Protein AF-A0A7L4PLJ8-F1 (afdb_monomer_lite)

Foldseek 3Di:
DPPPPVVVVVVVVVVPPDDDDDPDDDPPQQADFDKDKDKDWDWDAAWDWDWDWDDHSFKIKTKIKIAGTTKTKIKIKIKGWHDRLPDWDWAQDPVPGIDIDGAFTWMKIKMKMWIWDAHDKDWAQPDDDPSNVPTDIDRAAIKIKIWIAGRVQRKIKIKIKGRFRTKTKIKIWIWTWHPADQVGWTKTKIKMWIWMFTAFIKMKIWIFGAPPPDDPPPDDPPDRVVHTPDIDIDMDGHTDTDTDMDMDMDIHDHRHHPDPQDPVPPDAPVPRPPVSCPPVVCSCVRNVVVVVVCCVVVVDPDDSPADPDNDPVPVDDD

Structure (mmCIF, N/CA/C/O backbone):
data_AF-A0A7L4PLJ8-F1
#
_entry.id   AF-A0A7L4PLJ8-F1
#
loop_
_atom_site.group_PDB
_atom_site.id
_atom_site.type_symbol
_atom_site.label_atom_id
_atom_site.label_alt_id
_atom_site.label_comp_id
_atom_site.label_asym_id
_atom_site.label_entity_id
_atom_site.label_seq_id
_atom_site.pdbx_PDB_ins_code
_atom_site.Cartn_x
_atom_site.Cartn_y
_atom_site.Cartn_z
_atom_site.occupancy
_atom_site.B_iso_or_equiv
_atom_site.auth_seq_id
_atom_site.auth_comp_id
_atom_site.auth_asym_id
_atom_site.auth_atom_id
_atom_site.pdbx_PDB_model_num
ATOM 1 N N . MET A 1 1 ? -38.031 -6.889 12.384 1.00 38.97 1 MET A N 1
ATOM 2 C CA . MET A 1 1 ? -37.772 -5.861 11.346 1.00 38.97 1 MET A CA 1
ATOM 3 C C . MET A 1 1 ? -36.279 -5.475 11.319 1.00 38.97 1 MET A C 1
ATOM 5 O O . MET A 1 1 ? -35.927 -4.310 11.350 1.00 38.97 1 MET A O 1
ATOM 9 N N . GLN A 1 2 ? -35.367 -6.456 11.264 1.00 39.53 2 GLN A N 1
ATOM 10 C CA . GLN A 1 2 ? -33.916 -6.257 11.482 1.00 39.53 2 GLN A CA 1
ATOM 11 C C . GLN A 1 2 ? -33.092 -6.013 10.200 1.00 39.53 2 GLN A C 1
ATOM 13 O O . GLN A 1 2 ? -31.870 -6.008 10.248 1.00 39.53 2 GLN A O 1
ATOM 18 N N . ARG A 1 3 ? -33.729 -5.831 9.035 1.00 37.56 3 ARG A N 1
ATOM 19 C CA . ARG A 1 3 ? -33.029 -5.804 7.733 1.00 37.56 3 ARG A CA 1
ATOM 20 C C . ARG A 1 3 ? -32.880 -4.419 7.091 1.00 37.56 3 ARG A C 1
ATOM 22 O O . ARG A 1 3 ? -32.304 -4.332 6.016 1.00 37.56 3 ARG A O 1
ATOM 29 N N . MET A 1 4 ? -33.362 -3.346 7.724 1.00 39.44 4 MET A N 1
ATOM 30 C CA . MET A 1 4 ? -33.328 -2.000 7.123 1.00 39.44 4 MET A CA 1
ATOM 31 C C . MET A 1 4 ? -32.152 -1.115 7.568 1.00 39.44 4 MET A C 1
ATOM 33 O O . MET A 1 4 ? -31.842 -0.156 6.870 1.00 39.44 4 MET A O 1
ATOM 37 N N . GLY A 1 5 ? -31.454 -1.443 8.663 1.00 36.47 5 GLY A N 1
ATOM 38 C CA . GLY A 1 5 ? -30.322 -0.637 9.154 1.00 36.47 5 GLY A CA 1
ATOM 39 C C . GLY A 1 5 ? -29.066 -0.720 8.277 1.00 36.47 5 GLY A C 1
ATOM 40 O O . GLY A 1 5 ? -28.409 0.288 8.041 1.00 36.47 5 GLY A O 1
ATOM 41 N N . ALA A 1 6 ? -28.775 -1.896 7.710 1.00 44.62 6 ALA A N 1
ATOM 42 C CA . ALA A 1 6 ? -27.601 -2.093 6.852 1.00 44.62 6 ALA A CA 1
ATOM 43 C C . ALA A 1 6 ? -27.694 -1.330 5.514 1.00 44.62 6 ALA A C 1
ATOM 45 O O . ALA A 1 6 ? -26.683 -0.885 4.980 1.00 44.62 6 ALA A O 1
ATOM 46 N N . ALA A 1 7 ? -28.909 -1.141 4.985 1.00 44.16 7 ALA A N 1
ATOM 47 C CA . ALA A 1 7 ? -29.123 -0.451 3.713 1.00 44.16 7 ALA A CA 1
ATOM 48 C C . ALA A 1 7 ? -28.894 1.067 3.811 1.00 44.16 7 ALA A C 1
ATOM 50 O O . ALA A 1 7 ? -28.472 1.685 2.838 1.00 44.16 7 ALA A O 1
ATOM 51 N N . PHE A 1 8 ? -29.140 1.668 4.980 1.00 44.66 8 PHE A N 1
ATOM 52 C CA . PHE A 1 8 ? -28.982 3.112 5.173 1.00 44.66 8 PHE A CA 1
ATOM 53 C C . PHE A 1 8 ? -27.508 3.517 5.350 1.00 44.66 8 PHE A C 1
ATOM 55 O O . PHE A 1 8 ? -27.087 4.543 4.826 1.00 44.66 8 PHE A O 1
ATOM 62 N N . LEU A 1 9 ? -26.701 2.663 5.993 1.00 48.03 9 LEU A N 1
ATOM 63 C CA . LEU A 1 9 ? -25.244 2.830 6.103 1.00 48.03 9 LEU A CA 1
ATOM 64 C C . LEU A 1 9 ? -24.542 2.764 4.737 1.00 48.03 9 LEU A C 1
ATOM 66 O O . LEU A 1 9 ? -23.700 3.607 4.443 1.00 48.03 9 LEU A O 1
ATOM 70 N N . LEU A 1 10 ? -24.950 1.838 3.862 1.00 47.09 10 LEU A N 1
ATOM 71 C CA . LEU A 1 10 ? -24.473 1.786 2.471 1.00 47.09 10 LEU A CA 1
ATOM 72 C C . LEU A 1 10 ? -24.834 3.052 1.672 1.00 47.09 10 LEU A C 1
ATOM 74 O O . LEU A 1 10 ? -24.062 3.483 0.820 1.00 47.09 10 LEU A O 1
ATOM 78 N N . LEU A 1 11 ? -25.986 3.664 1.958 1.00 41.72 11 LEU A N 1
ATOM 79 C CA . LEU A 1 11 ? -26.469 4.866 1.271 1.00 41.72 11 LEU A CA 1
ATOM 80 C C . LEU A 1 11 ? -25.713 6.138 1.680 1.00 41.72 11 LEU A C 1
ATOM 82 O O . LEU A 1 11 ? -25.435 6.970 0.822 1.00 41.72 11 LEU A O 1
ATOM 86 N N . VAL A 1 12 ? -25.338 6.280 2.956 1.00 50.31 12 VAL A N 1
ATOM 87 C CA . VAL A 1 12 ? -24.529 7.423 3.425 1.00 50.31 12 VAL A CA 1
ATOM 88 C C . VAL A 1 12 ? -23.070 7.295 2.965 1.00 50.31 12 VAL A C 1
ATOM 90 O O . VAL A 1 12 ? -22.475 8.291 2.564 1.00 50.31 12 VAL A O 1
ATOM 93 N N . LEU A 1 13 ? -22.528 6.072 2.910 1.00 47.44 13 LEU A N 1
ATOM 94 C CA . LEU A 1 13 ? -21.193 5.797 2.361 1.00 47.44 13 LEU A CA 1
ATOM 95 C C . LEU A 1 13 ? -21.095 6.088 0.852 1.00 47.44 13 LEU A C 1
ATOM 97 O O . LEU A 1 13 ? -20.075 6.588 0.388 1.00 47.44 13 LEU A O 1
ATOM 101 N N . ALA A 1 14 ? -22.161 5.831 0.087 1.00 44.22 14 ALA A N 1
ATOM 102 C CA . ALA A 1 14 ? -22.209 6.141 -1.344 1.00 44.22 14 ALA A CA 1
ATOM 103 C C . ALA A 1 14 ? -22.425 7.640 -1.646 1.00 44.22 14 ALA A C 1
ATOM 105 O O . ALA A 1 14 ? -22.061 8.102 -2.725 1.00 44.22 14 ALA A O 1
ATOM 106 N N . ALA A 1 15 ? -23.004 8.408 -0.715 1.00 42.25 15 ALA A N 1
ATOM 107 C CA . ALA A 1 15 ? -23.356 9.816 -0.928 1.00 42.25 15 ALA A CA 1
ATOM 108 C C . ALA A 1 15 ? -22.192 10.809 -0.720 1.00 42.25 15 ALA A C 1
ATOM 110 O O . ALA A 1 15 ? -22.304 11.958 -1.141 1.00 42.25 15 ALA A O 1
ATOM 111 N N . GLY A 1 16 ? -21.085 10.391 -0.092 1.00 39.91 16 GLY A N 1
ATOM 112 C CA . GLY A 1 16 ? -19.903 11.239 0.137 1.00 39.91 16 GLY A CA 1
ATOM 113 C C . GLY A 1 16 ? -18.954 11.357 -1.062 1.00 39.91 16 GLY A C 1
ATOM 114 O O . GLY A 1 16 ? -18.105 12.247 -1.092 1.00 39.91 16 GLY A O 1
ATOM 115 N N . ILE A 1 17 ? -19.101 10.496 -2.073 1.00 44.44 17 ILE A N 1
ATOM 116 C CA . ILE A 1 17 ? -18.319 10.569 -3.311 1.00 44.44 17 ILE A CA 1
ATOM 117 C C . ILE A 1 17 ? -19.055 11.521 -4.258 1.00 44.44 17 ILE A C 1
ATOM 119 O O . ILE A 1 17 ? -19.830 11.107 -5.120 1.00 44.44 17 ILE A O 1
ATOM 123 N N . CYS A 1 18 ? -18.866 12.824 -4.057 1.00 36.94 18 CYS A N 1
ATOM 124 C CA . CYS A 1 18 ? -19.372 13.841 -4.973 1.00 36.94 18 CYS A CA 1
ATOM 125 C C . CYS A 1 18 ? -18.793 13.578 -6.372 1.00 36.94 18 CYS A C 1
ATOM 127 O O . CYS A 1 18 ? -17.582 13.642 -6.568 1.00 36.94 18 CYS A O 1
ATOM 129 N N . LEU A 1 19 ? -19.671 13.247 -7.321 1.00 40.16 19 LEU A N 1
ATOM 130 C CA . LEU A 1 19 ? -19.354 12.901 -8.707 1.00 40.16 19 LEU A CA 1
ATOM 131 C C . LEU A 1 19 ? -18.406 13.935 -9.340 1.00 40.16 19 LEU A C 1
ATOM 133 O O . LEU A 1 19 ? -18.819 15.044 -9.686 1.00 40.16 19 LEU A O 1
ATOM 137 N N . ALA A 1 20 ? -17.139 13.558 -9.522 1.00 36.62 20 ALA A N 1
ATOM 138 C CA . ALA A 1 20 ? -16.255 14.229 -10.464 1.00 36.62 20 ALA A CA 1
ATOM 139 C C . ALA A 1 20 ? -16.773 13.949 -11.890 1.00 36.62 20 ALA A C 1
ATOM 141 O O . ALA A 1 20 ? -17.221 12.839 -12.169 1.00 36.62 20 ALA A O 1
ATOM 142 N N . GLY A 1 21 ? -16.799 14.985 -12.740 1.00 35.78 21 GLY A N 1
ATOM 143 C CA . GLY A 1 21 ? -17.528 15.031 -14.018 1.00 35.78 21 GLY A CA 1
ATOM 144 C C . GLY A 1 21 ? -17.100 14.018 -15.090 1.00 35.78 21 GLY A C 1
ATOM 145 O O . GLY A 1 21 ? -16.310 13.122 -14.839 1.00 35.78 21 GLY A O 1
ATOM 146 N N . THR A 1 22 ? -17.635 14.188 -16.307 1.00 36.62 22 THR A N 1
ATOM 147 C CA . THR A 1 22 ? -17.616 13.260 -17.464 1.00 36.62 22 THR A CA 1
ATOM 148 C C . THR A 1 22 ? -16.237 12.960 -18.076 1.00 36.62 22 THR A C 1
ATOM 150 O O . THR A 1 22 ? -16.035 13.126 -19.279 1.00 36.62 22 THR A O 1
ATOM 153 N N . TRP A 1 23 ? -15.289 12.526 -17.253 1.00 34.62 23 TRP A N 1
ATOM 154 C CA . TRP A 1 23 ? -14.060 11.820 -17.601 1.00 34.62 23 TRP A CA 1
ATOM 155 C C . TRP A 1 23 ? -14.017 10.605 -16.667 1.00 34.62 23 TRP A C 1
ATOM 157 O O . TRP A 1 23 ? -13.342 10.589 -15.640 1.00 34.62 23 TRP A O 1
ATOM 167 N N . ASP A 1 24 ? -14.897 9.658 -17.002 1.00 31.84 24 ASP A N 1
ATOM 168 C CA . ASP A 1 24 ? -15.312 8.509 -16.202 1.00 31.84 24 ASP A CA 1
ATOM 169 C C . ASP A 1 24 ? -14.163 7.552 -15.860 1.00 31.84 24 ASP A C 1
ATOM 171 O O . ASP A 1 24 ? -13.352 7.203 -16.716 1.00 31.84 24 ASP A O 1
ATOM 175 N N . PHE A 1 25 ? -14.185 7.122 -14.593 1.00 33.09 25 PHE A N 1
ATOM 176 C CA . PHE A 1 25 ? -13.882 5.798 -14.038 1.00 33.09 25 PHE A CA 1
ATOM 177 C C . PHE A 1 25 ? -12.881 4.902 -14.782 1.00 33.09 25 PHE A C 1
ATOM 179 O O . PHE A 1 25 ? -13.025 4.596 -15.958 1.00 33.09 25 PHE A O 1
ATOM 186 N N . ASN A 1 26 ? -11.908 4.372 -14.033 1.00 40.25 26 ASN A N 1
ATOM 187 C CA . ASN A 1 26 ? -10.805 3.545 -14.521 1.00 40.25 26 ASN A CA 1
ATOM 188 C C . ASN A 1 26 ? -11.024 2.019 -14.342 1.00 40.25 26 ASN A C 1
ATOM 190 O O . ASN A 1 26 ? -10.497 1.442 -13.390 1.00 40.25 26 ASN A O 1
ATOM 194 N N . PRO A 1 27 ? -11.729 1.328 -15.261 1.00 36.94 27 PRO A N 1
ATOM 195 C CA . PRO A 1 27 ? -11.557 -0.101 -15.507 1.00 36.94 27 PRO A CA 1
ATOM 196 C C . PRO A 1 27 ? -10.513 -0.401 -16.610 1.00 36.94 27 PRO A C 1
ATOM 198 O O . PRO A 1 27 ? -10.188 -1.569 -16.814 1.00 36.94 27 PRO A O 1
ATOM 201 N N . ASP A 1 28 ? -9.940 0.623 -17.266 1.00 46.28 28 ASP A N 1
ATOM 202 C CA . ASP A 1 28 ? -9.133 0.489 -18.499 1.00 46.28 28 ASP A CA 1
ATOM 203 C C . ASP A 1 28 ? -7.666 0.975 -18.415 1.00 46.28 28 ASP A C 1
ATOM 205 O O . ASP A 1 28 ? -6.974 1.065 -19.428 1.00 46.28 28 ASP A O 1
ATOM 209 N N . LYS A 1 29 ? -7.135 1.226 -17.213 1.00 51.59 29 LYS A N 1
ATOM 210 C CA . LYS A 1 29 ? -5.772 1.743 -16.956 1.00 51.59 29 LYS A CA 1
ATOM 211 C C . LYS A 1 29 ? -5.488 3.085 -17.643 1.00 51.59 29 LYS A C 1
ATOM 213 O O . LYS A 1 29 ? -4.547 3.208 -18.431 1.00 51.59 29 LYS A O 1
ATOM 218 N N . TYR A 1 30 ? -6.266 4.115 -17.317 1.00 52.22 30 TYR A N 1
ATOM 219 C CA . TYR A 1 30 ? -5.979 5.473 -17.782 1.00 52.22 30 TYR A CA 1
ATOM 220 C C . TYR A 1 30 ? -4.621 5.957 -17.262 1.00 52.22 30 TYR A C 1
ATOM 222 O O . TYR A 1 30 ? -4.392 6.098 -16.064 1.00 52.22 30 TYR A O 1
ATOM 230 N N . ALA A 1 31 ? -3.706 6.221 -18.191 1.00 59.44 31 ALA A N 1
ATOM 231 C CA . ALA A 1 31 ? -2.405 6.793 -17.905 1.00 59.44 31 ALA A CA 1
ATOM 232 C C . ALA A 1 31 ? -2.515 8.326 -17.939 1.00 59.44 31 ALA A C 1
ATOM 234 O O . ALA A 1 31 ? -2.435 8.927 -19.011 1.00 59.44 31 ALA A O 1
ATOM 235 N N . LEU A 1 32 ? -2.678 8.963 -16.777 1.00 69.50 32 LEU A N 1
ATOM 236 C CA . LEU A 1 32 ? -2.638 10.421 -16.638 1.00 69.50 32 LEU A CA 1
ATOM 237 C C . LEU A 1 32 ? -1.351 10.826 -15.923 1.00 69.50 32 LEU A C 1
ATOM 239 O O . LEU A 1 32 ? -1.059 10.319 -14.842 1.00 69.50 32 LEU A O 1
ATOM 243 N N . LYS A 1 33 ? -0.585 11.758 -16.504 1.00 80.62 33 LYS A N 1
ATOM 244 C CA . LYS A 1 33 ? 0.548 12.348 -15.784 1.00 80.62 33 LYS A CA 1
ATOM 245 C C . LYS A 1 33 ? 0.007 13.135 -14.605 1.00 80.62 33 LYS A C 1
ATOM 247 O O . LYS A 1 33 ? -0.757 14.077 -14.799 1.00 80.62 33 LYS A O 1
ATOM 252 N N . HIS A 1 34 ? 0.414 12.756 -13.409 1.00 82.25 34 HIS A N 1
ATOM 253 C CA . HIS A 1 34 ? -0.025 13.410 -12.193 1.00 82.25 34 HIS A CA 1
ATOM 254 C C . HIS A 1 34 ? 1.079 13.357 -11.150 1.00 82.25 34 HIS A C 1
ATOM 256 O O . HIS A 1 34 ? 1.958 12.493 -11.188 1.00 82.25 34 HIS A O 1
ATOM 262 N N . LYS A 1 35 ? 0.992 14.293 -10.214 1.00 91.19 35 LYS A N 1
ATOM 263 C CA . LYS A 1 35 ? 1.659 14.225 -8.927 1.00 91.19 35 LYS A CA 1
ATOM 264 C C . LYS A 1 35 ? 0.574 14.389 -7.875 1.00 91.19 35 LYS A C 1
ATOM 266 O O . LYS A 1 35 ? -0.224 15.317 -7.965 1.00 91.19 35 LYS A O 1
ATOM 271 N N . HIS A 1 36 ? 0.538 13.472 -6.931 1.00 91.44 36 HIS A N 1
ATOM 272 C CA . HIS A 1 36 ? -0.438 13.421 -5.862 1.00 91.44 36 HIS A CA 1
ATOM 273 C C . HIS A 1 36 ? 0.304 13.289 -4.534 1.00 91.44 36 HIS A C 1
ATOM 275 O O . HIS A 1 36 ? 1.323 12.602 -4.440 1.00 91.44 36 HIS A O 1
ATOM 281 N N . SER A 1 37 ? -0.200 14.006 -3.538 1.00 95.12 37 SER A N 1
ATOM 282 C CA . SER A 1 37 ? 0.264 13.972 -2.158 1.00 95.12 37 SER A CA 1
ATOM 283 C C . SER A 1 37 ? -0.974 14.007 -1.282 1.00 95.12 37 SER A C 1
ATOM 285 O O . SER A 1 37 ? -1.853 14.842 -1.506 1.00 95.12 37 SER A O 1
ATOM 287 N N . TYR A 1 38 ? -1.029 13.108 -0.317 1.00 92.56 38 TYR A N 1
ATOM 288 C CA . TYR A 1 38 ? -2.062 13.027 0.692 1.00 92.56 38 TYR A CA 1
ATOM 289 C C . TYR A 1 38 ? -1.381 12.854 2.043 1.00 92.56 38 TYR A C 1
ATOM 291 O O . TYR A 1 38 ? -0.489 12.020 2.193 1.00 92.56 38 TYR A O 1
ATOM 299 N N . GLU A 1 39 ? -1.790 13.689 2.985 1.00 95.19 39 GLU A N 1
ATOM 300 C CA . GLU A 1 39 ? -1.312 13.709 4.360 1.00 95.19 39 GLU A CA 1
ATOM 301 C C . GLU A 1 39 ? -2.546 13.742 5.253 1.00 95.19 39 GLU A C 1
ATOM 303 O O . GLU A 1 39 ? -3.441 14.569 5.037 1.00 95.19 39 GLU A O 1
ATOM 308 N N . ALA A 1 40 ? -2.607 12.838 6.222 1.00 91.38 40 ALA A N 1
ATOM 309 C CA . ALA A 1 40 ? -3.653 12.823 7.228 1.00 91.38 40 ALA A CA 1
ATOM 310 C C . ALA A 1 40 ? -3.066 12.513 8.601 1.00 91.38 40 ALA A C 1
ATOM 312 O O . ALA A 1 40 ? -2.101 11.767 8.721 1.00 91.38 40 ALA A O 1
ATOM 313 N N . ASP A 1 41 ? -3.673 13.121 9.609 1.00 93.56 41 ASP A N 1
ATOM 314 C CA . ASP A 1 41 ? -3.393 12.931 11.026 1.00 93.56 41 ASP A CA 1
ATOM 315 C C . ASP A 1 41 ? -4.759 13.006 11.718 1.00 93.56 41 ASP A C 1
ATOM 317 O O . ASP A 1 41 ? -5.431 14.047 11.681 1.00 93.56 41 ASP A O 1
ATOM 321 N N . VAL A 1 42 ? -5.247 11.858 12.183 1.00 91.00 42 VAL A N 1
ATOM 322 C CA . VAL A 1 42 ? -6.609 11.674 12.684 1.00 91.00 42 VAL A CA 1
ATOM 323 C C . VAL A 1 42 ? -6.553 10.988 14.038 1.00 91.00 42 VAL A C 1
ATOM 325 O O . VAL A 1 42 ? -6.218 9.812 14.142 1.00 91.00 42 VAL A O 1
ATOM 328 N N . GLU A 1 43 ? -6.983 11.711 15.069 1.00 93.81 43 GLU A N 1
ATOM 329 C CA . GLU A 1 43 ? -7.145 11.196 16.426 1.00 93.81 43 GLU A CA 1
ATOM 330 C C . GLU A 1 43 ? -8.604 11.350 16.873 1.00 93.81 43 GLU A C 1
ATOM 332 O O . GLU A 1 43 ? -9.229 12.400 16.679 1.00 93.81 43 GLU A O 1
ATOM 337 N N . GLY A 1 44 ? -9.170 10.313 17.487 1.00 92.31 44 GLY A N 1
ATOM 338 C CA . GLY A 1 44 ? -10.504 10.391 18.069 1.00 92.31 44 GLY A CA 1
ATOM 339 C C . GLY A 1 44 ? -11.049 9.073 18.606 1.00 92.31 44 GLY A C 1
ATOM 340 O O . GLY A 1 44 ? -10.392 8.037 18.595 1.00 92.31 44 GLY A O 1
ATOM 341 N N . GLU A 1 45 ? -12.294 9.130 19.071 1.00 93.38 45 GLU A N 1
ATOM 342 C CA . GLU A 1 45 ? -13.069 7.976 19.531 1.00 93.38 45 GLU A CA 1
ATOM 343 C C . GLU A 1 45 ? -14.338 7.865 18.680 1.00 93.38 45 GLU A C 1
ATOM 345 O O . GLU A 1 45 ? -15.053 8.851 18.473 1.00 93.38 45 GLU A O 1
ATOM 350 N N . GLY A 1 46 ? -14.606 6.684 18.126 1.00 89.00 46 GLY A N 1
ATOM 351 C CA . GLY A 1 46 ? -15.749 6.486 17.244 1.00 89.00 46 GLY A CA 1
ATOM 352 C C . GLY A 1 46 ? -15.596 5.302 16.302 1.00 89.00 46 GLY A C 1
ATOM 353 O O . GLY A 1 46 ? -14.884 4.344 16.575 1.00 89.00 46 GLY A O 1
ATOM 354 N N . TYR A 1 47 ? -16.298 5.358 15.172 1.00 87.31 47 TYR A N 1
ATOM 355 C CA . TYR A 1 47 ? -16.136 4.407 14.075 1.00 87.31 47 TYR A CA 1
ATOM 356 C C . TYR A 1 47 ? -15.385 5.074 12.925 1.00 87.31 47 TYR A C 1
ATOM 358 O O . TYR A 1 47 ? -15.795 6.140 12.462 1.00 87.31 47 TYR A O 1
ATOM 366 N N . VAL A 1 48 ? -14.337 4.416 12.436 1.00 86.56 48 VAL A N 1
ATOM 367 C CA . VAL A 1 48 ? -13.566 4.843 11.269 1.00 86.56 48 VAL A CA 1
ATOM 368 C C . VAL A 1 48 ? -13.707 3.832 10.140 1.00 86.56 48 VAL A C 1
ATOM 370 O O . VAL A 1 48 ? -13.771 2.619 10.359 1.00 86.56 48 VAL A O 1
ATOM 373 N N . MET A 1 49 ? -13.754 4.349 8.917 1.00 87.06 49 MET A N 1
ATOM 374 C CA . MET A 1 49 ? -13.535 3.580 7.703 1.00 87.06 49 MET A CA 1
ATOM 375 C C . MET A 1 49 ? -12.769 4.456 6.720 1.00 87.06 49 MET A C 1
ATOM 377 O O . MET A 1 49 ? -13.248 5.527 6.343 1.00 87.06 49 MET A O 1
ATOM 381 N N . VAL A 1 50 ? -11.593 3.991 6.317 1.00 85.88 50 VAL A N 1
ATOM 382 C CA . VAL A 1 50 ? -10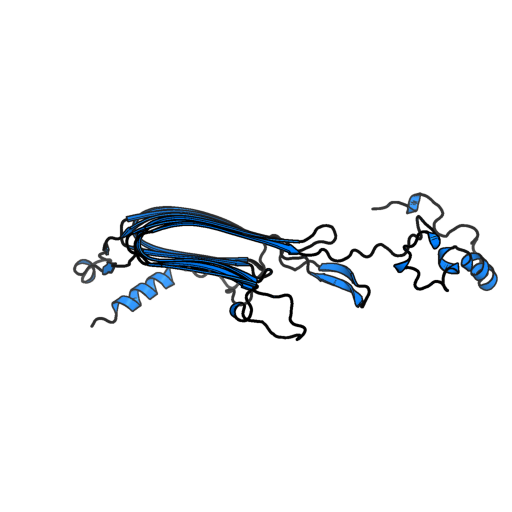.731 4.645 5.338 1.00 85.88 50 VAL A CA 1
ATOM 383 C C . VAL A 1 50 ? -10.564 3.703 4.160 1.00 85.88 50 VAL A C 1
ATOM 385 O O . VAL A 1 50 ? -10.295 2.513 4.314 1.00 85.88 50 VAL A O 1
ATOM 388 N N . TYR A 1 51 ? -10.739 4.245 2.962 1.00 86.50 51 TYR A N 1
ATOM 389 C CA . TYR A 1 51 ? -10.440 3.559 1.718 1.00 86.50 51 TYR A CA 1
ATOM 390 C C . TYR A 1 51 ? -9.631 4.501 0.843 1.00 86.50 51 TYR A C 1
ATOM 392 O O . TYR A 1 51 ? -10.098 5.592 0.508 1.00 86.50 51 TYR A O 1
ATOM 400 N N . GLN A 1 52 ? -8.434 4.073 0.460 1.00 86.88 52 GLN A N 1
ATOM 401 C CA . GLN A 1 52 ? -7.591 4.811 -0.470 1.00 86.88 52 GLN A CA 1
ATOM 402 C C . GLN A 1 52 ? -7.191 3.878 -1.599 1.00 86.88 52 GLN A C 1
ATOM 404 O O . GLN A 1 52 ? -6.872 2.708 -1.399 1.00 86.88 52 GLN A O 1
ATOM 409 N N . LYS A 1 53 ? -7.212 4.409 -2.814 1.00 86.38 53 LYS A N 1
ATOM 410 C CA . LYS A 1 53 ? -6.795 3.669 -3.990 1.00 86.38 53 LYS A CA 1
ATOM 411 C C . LYS A 1 53 ? -6.032 4.584 -4.920 1.00 86.38 53 LYS A C 1
ATOM 413 O O . LYS A 1 53 ? -6.570 5.581 -5.400 1.00 86.38 53 LYS A O 1
ATOM 418 N N . VAL A 1 54 ? -4.790 4.214 -5.191 1.00 86.69 54 VAL A N 1
ATOM 419 C CA . VAL A 1 54 ? -3.911 4.928 -6.108 1.00 86.69 54 VAL A CA 1
ATOM 420 C C . VAL A 1 54 ? -3.473 3.975 -7.197 1.00 86.69 54 VAL A C 1
ATOM 422 O O . VAL A 1 54 ? -2.698 3.053 -6.962 1.00 86.69 54 VAL A O 1
ATOM 425 N N . ASP A 1 55 ? -3.942 4.242 -8.410 1.00 82.62 55 ASP A N 1
ATOM 426 C CA . ASP A 1 55 ? -3.511 3.533 -9.605 1.00 82.62 55 ASP A CA 1
ATOM 427 C C . ASP A 1 55 ? -2.673 4.460 -10.485 1.00 82.62 55 ASP A C 1
ATOM 429 O O . ASP A 1 55 ? -3.057 5.591 -10.788 1.00 82.62 55 ASP A O 1
ATOM 433 N N . THR A 1 56 ? -1.547 3.941 -10.957 1.00 78.69 56 THR A N 1
ATOM 434 C CA . THR A 1 56 ? -0.821 4.487 -12.103 1.00 78.69 56 THR A CA 1
ATOM 435 C C . THR A 1 56 ? -0.929 3.506 -13.274 1.00 78.69 56 THR A C 1
ATOM 437 O O . THR A 1 56 ? -1.606 2.477 -13.212 1.00 78.69 56 THR A O 1
ATOM 440 N N . ASN A 1 57 ? -0.249 3.787 -14.383 1.00 72.62 57 ASN A N 1
ATOM 441 C CA . ASN A 1 57 ? -0.199 2.856 -15.514 1.00 72.62 57 ASN A CA 1
ATOM 442 C C . ASN A 1 57 ? 0.469 1.500 -15.196 1.00 72.62 57 ASN A C 1
ATOM 444 O O . ASN A 1 57 ? 0.193 0.515 -15.887 1.00 72.62 57 ASN A O 1
ATOM 448 N N . ASN A 1 58 ? 1.354 1.436 -14.197 1.00 74.94 58 ASN A N 1
ATOM 449 C CA . ASN A 1 58 ? 2.174 0.257 -13.889 1.00 74.94 58 ASN A CA 1
ATOM 450 C C . ASN A 1 58 ? 2.226 -0.125 -12.401 1.00 74.94 58 ASN A C 1
ATOM 452 O O . ASN A 1 58 ? 2.631 -1.250 -12.108 1.00 74.94 58 ASN A O 1
ATOM 456 N N . LEU A 1 59 ? 1.785 0.748 -11.496 1.00 84.50 59 LEU A N 1
ATOM 457 C CA . LEU A 1 59 ? 1.738 0.528 -10.051 1.00 84.50 59 LEU A CA 1
ATOM 458 C C . LEU A 1 59 ? 0.307 0.683 -9.534 1.00 84.50 59 LEU A C 1
ATOM 460 O O . LEU A 1 59 ? -0.502 1.392 -10.131 1.00 84.50 59 LEU A O 1
ATOM 464 N N . SER A 1 60 ? 0.003 0.022 -8.425 1.00 86.31 60 SER A N 1
ATOM 465 C CA . SER A 1 60 ? -1.273 0.153 -7.725 1.00 86.31 60 SER A CA 1
ATOM 466 C C . SER A 1 60 ? -1.063 -0.041 -6.231 1.00 86.31 60 SER A C 1
ATOM 468 O O . SER A 1 60 ? -0.353 -0.964 -5.826 1.00 86.31 60 SER A O 1
ATOM 470 N N . LEU A 1 61 ? -1.664 0.839 -5.443 1.00 90.25 61 LEU A N 1
ATOM 471 C CA . LEU A 1 61 ? -1.747 0.753 -3.993 1.00 90.25 61 LEU A CA 1
ATOM 472 C C . LEU A 1 61 ? -3.225 0.802 -3.603 1.00 90.25 61 LEU A C 1
ATOM 474 O O . LEU A 1 61 ? -3.912 1.771 -3.933 1.00 90.25 61 LEU A O 1
ATOM 478 N N . ASP A 1 62 ? -3.693 -0.241 -2.924 1.00 89.44 62 ASP A N 1
ATOM 479 C CA . ASP A 1 62 ? -5.041 -0.323 -2.366 1.00 89.44 62 ASP A CA 1
ATOM 480 C C . ASP A 1 62 ? -4.953 -0.423 -0.840 1.00 89.44 62 ASP A C 1
ATOM 482 O O . ASP A 1 62 ? -4.469 -1.432 -0.322 1.00 89.44 62 ASP A O 1
ATOM 486 N N . GLU A 1 63 ? -5.504 0.573 -0.151 1.00 91.19 63 GLU A N 1
ATOM 487 C CA . GLU A 1 63 ? -5.586 0.640 1.305 1.00 91.19 63 GLU A CA 1
ATOM 488 C C . GLU A 1 63 ? -7.037 0.569 1.771 1.00 91.19 63 GLU A C 1
ATOM 490 O O . GLU A 1 63 ? -7.936 1.199 1.200 1.00 91.19 63 GLU A O 1
ATOM 495 N N . TYR A 1 64 ? -7.267 -0.183 2.841 1.00 86.38 64 TYR A N 1
ATOM 496 C CA . TYR A 1 64 ? -8.562 -0.265 3.489 1.00 86.38 64 TYR A CA 1
ATOM 497 C C . TYR A 1 64 ? -8.412 -0.498 4.986 1.00 86.38 64 TYR A C 1
ATOM 499 O O . TYR A 1 64 ? -7.899 -1.532 5.400 1.00 86.38 64 TYR A O 1
ATOM 507 N N . MET A 1 65 ? -8.975 0.403 5.782 1.00 87.44 65 MET A N 1
ATOM 508 C CA . MET A 1 65 ? -9.023 0.290 7.232 1.00 87.44 65 MET A CA 1
ATOM 509 C C . MET A 1 65 ? -10.454 0.494 7.721 1.00 87.44 65 MET A C 1
ATOM 511 O O . MET A 1 65 ? -11.187 1.335 7.199 1.00 87.44 65 MET A O 1
ATOM 515 N N . HIS A 1 66 ? -10.867 -0.254 8.741 1.00 86.06 66 HIS A N 1
ATOM 516 C CA . HIS A 1 66 ? -12.036 0.106 9.537 1.00 86.06 66 HIS A CA 1
ATOM 517 C C . HIS A 1 66 ? -11.950 -0.434 10.963 1.00 86.06 66 HIS A C 1
ATOM 519 O O . HIS A 1 66 ? -11.340 -1.470 11.222 1.00 86.06 66 HIS A O 1
ATOM 525 N N . GLY A 1 67 ? -12.633 0.231 11.887 1.00 87.06 67 GLY A N 1
ATOM 526 C CA . GLY A 1 67 ? -12.667 -0.165 13.290 1.00 87.06 67 GLY A CA 1
ATOM 527 C C . GLY A 1 67 ? -13.577 0.740 14.104 1.00 87.06 67 GLY A C 1
ATOM 528 O O . GLY A 1 67 ? -13.951 1.822 13.653 1.00 87.06 67 GLY A O 1
ATOM 529 N N . SER A 1 68 ? -13.971 0.279 15.287 1.00 87.88 68 SER A N 1
ATOM 530 C CA . SER A 1 68 ? -14.603 1.122 16.299 1.00 87.88 68 SER A CA 1
ATOM 531 C C . SER A 1 68 ? -13.756 1.181 17.564 1.00 87.88 68 SER A C 1
ATOM 533 O O . SER A 1 68 ? -13.229 0.158 17.997 1.00 87.88 68 SER A O 1
ATOM 535 N N . GLY A 1 69 ? -13.676 2.364 18.157 1.00 92.75 69 GLY A N 1
ATOM 536 C CA . GLY A 1 69 ? -13.056 2.641 19.440 1.00 92.75 69 GLY A CA 1
ATOM 537 C C . GLY A 1 69 ? -12.132 3.842 19.384 1.00 92.75 69 GLY A C 1
ATOM 538 O O . GLY A 1 69 ? -12.453 4.817 18.706 1.00 92.75 69 GLY A O 1
ATOM 539 N N . THR A 1 70 ? -11.001 3.783 20.082 1.00 95.69 70 THR A N 1
ATOM 540 C CA . THR A 1 70 ? -9.984 4.839 20.030 1.00 95.69 70 THR A CA 1
ATOM 541 C C . THR A 1 70 ? -9.089 4.630 18.819 1.00 95.69 70 THR A C 1
ATOM 543 O O . THR A 1 70 ? -8.542 3.539 18.634 1.00 95.69 70 THR A O 1
ATOM 546 N N . ILE A 1 71 ? -8.939 5.670 18.007 1.00 93.81 71 ILE A N 1
ATOM 547 C CA . ILE A 1 71 ? -8.185 5.657 16.758 1.00 93.81 71 ILE A CA 1
ATOM 548 C C . ILE A 1 71 ? -7.193 6.813 16.784 1.00 93.81 71 ILE A C 1
ATOM 550 O O . ILE A 1 71 ? -7.580 7.954 17.035 1.00 93.81 71 ILE A O 1
ATOM 554 N N . ASN A 1 72 ? -5.938 6.505 16.494 1.00 95.19 72 ASN A N 1
ATOM 555 C CA . ASN A 1 72 ? -4.895 7.458 16.160 1.00 95.19 72 ASN A CA 1
ATOM 556 C C . ASN A 1 72 ? -4.180 6.937 14.906 1.00 95.19 72 ASN A C 1
ATOM 558 O O . ASN A 1 72 ? -3.558 5.876 14.944 1.00 95.19 72 ASN A O 1
ATOM 562 N N . GLU A 1 73 ? -4.348 7.633 13.789 1.00 93.38 73 GLU A N 1
ATOM 563 C CA . GLU A 1 73 ? -3.823 7.257 12.475 1.00 93.38 73 GLU A CA 1
ATOM 564 C C . GLU A 1 73 ? -3.092 8.446 11.854 1.00 93.38 73 GLU A C 1
ATOM 566 O O . GLU A 1 73 ? -3.625 9.557 11.799 1.00 93.38 73 GLU A O 1
ATOM 571 N N . ALA A 1 74 ? -1.904 8.188 11.311 1.00 93.81 74 ALA A N 1
ATOM 572 C CA . ALA A 1 74 ? -1.167 9.142 10.499 1.00 93.81 74 ALA A CA 1
ATOM 573 C C . ALA A 1 74 ? -0.746 8.510 9.170 1.00 93.81 74 ALA A C 1
ATOM 575 O O . ALA A 1 74 ? -0.017 7.518 9.149 1.00 93.81 74 ALA A O 1
ATOM 576 N N . ASP A 1 75 ? -1.153 9.138 8.068 1.00 93.88 75 ASP A N 1
ATOM 577 C CA . ASP A 1 75 ? -0.904 8.687 6.701 1.00 93.88 75 ASP A CA 1
ATOM 578 C C . ASP A 1 75 ? -0.076 9.707 5.924 1.00 93.88 75 ASP A C 1
ATOM 580 O O . ASP A 1 75 ? -0.399 10.896 5.870 1.00 93.88 75 ASP A O 1
ATOM 584 N N . LEU A 1 76 ? 0.936 9.213 5.215 1.00 94.88 76 LEU A N 1
ATOM 585 C CA . LEU A 1 76 ? 1.664 9.942 4.186 1.00 94.88 76 LEU A CA 1
ATOM 586 C C . LEU A 1 76 ? 1.675 9.117 2.900 1.00 94.88 76 LEU A C 1
ATOM 588 O O . LEU A 1 76 ? 2.326 8.076 2.815 1.00 94.88 76 LEU A O 1
ATOM 592 N N . LEU A 1 77 ? 0.992 9.608 1.872 1.00 95.38 77 LEU A N 1
ATOM 593 C CA . LEU A 1 77 ? 0.860 8.949 0.579 1.00 95.38 77 LEU A CA 1
ATOM 594 C C . LEU A 1 77 ? 1.278 9.893 -0.541 1.00 95.38 77 LEU A C 1
ATOM 596 O O . LEU A 1 77 ? 0.666 10.933 -0.772 1.00 95.38 77 LEU A O 1
ATOM 600 N N . THR A 1 78 ? 2.286 9.496 -1.305 1.00 95.94 78 THR A N 1
ATOM 601 C CA . THR A 1 78 ? 2.721 10.212 -2.502 1.00 95.94 78 THR A CA 1
ATOM 602 C C . THR A 1 78 ? 2.657 9.303 -3.715 1.00 95.94 78 THR A C 1
ATOM 604 O O . THR A 1 78 ? 3.015 8.126 -3.667 1.00 95.94 78 THR A O 1
ATOM 607 N N . SER A 1 79 ? 2.211 9.852 -4.838 1.00 92.38 79 SER A N 1
ATOM 608 C CA . SER A 1 79 ? 2.300 9.165 -6.119 1.00 92.38 79 SER A CA 1
ATOM 609 C C . SER A 1 79 ? 2.647 10.120 -7.241 1.00 92.38 79 SER A C 1
ATOM 611 O O . SER A 1 79 ? 2.251 11.285 -7.272 1.00 92.38 79 SER A O 1
ATOM 613 N N . GLU A 1 80 ? 3.432 9.623 -8.183 1.00 91.25 80 GLU A N 1
ATOM 614 C CA . GLU A 1 80 ? 3.832 10.371 -9.357 1.00 91.25 80 GLU A CA 1
ATOM 615 C C . GLU A 1 80 ? 3.825 9.447 -10.566 1.00 91.25 80 GLU A C 1
ATOM 617 O O . GLU A 1 80 ? 4.483 8.406 -10.570 1.00 91.25 80 GLU A O 1
ATOM 622 N N . GLN A 1 81 ? 3.126 9.860 -11.618 1.00 86.00 81 GLN A N 1
ATOM 623 C CA . GLN A 1 81 ? 3.212 9.235 -12.928 1.00 86.00 81 GLN A CA 1
ATOM 624 C C . GLN A 1 81 ? 3.872 10.207 -13.908 1.00 86.00 81 GLN A C 1
ATOM 626 O O . GLN A 1 81 ? 3.276 11.194 -14.343 1.00 86.00 81 GLN A O 1
ATOM 631 N N . LYS A 1 82 ? 5.115 9.909 -14.289 1.00 79.88 82 LYS A N 1
ATOM 632 C CA . LYS A 1 82 ? 5.948 10.786 -15.128 1.00 79.88 82 LYS A CA 1
ATOM 633 C C . LYS A 1 82 ? 5.684 10.585 -16.617 1.00 79.88 82 LYS A C 1
ATOM 635 O O . LYS A 1 82 ? 5.746 11.535 -17.404 1.00 79.88 82 LYS A O 1
ATOM 640 N N . SER A 1 83 ? 5.384 9.352 -17.026 1.00 73.19 83 SER A N 1
ATOM 641 C CA . SER A 1 83 ? 5.147 8.990 -18.427 1.00 73.19 83 SER A CA 1
ATOM 642 C C . SER A 1 83 ? 3.835 8.225 -18.615 1.00 73.19 83 SER A C 1
ATOM 644 O O . SER A 1 83 ? 3.357 7.512 -17.736 1.00 73.19 83 SER A O 1
ATOM 646 N N . THR A 1 84 ? 3.227 8.395 -19.788 1.00 60.50 84 THR A N 1
ATOM 647 C CA . THR A 1 84 ? 1.902 7.849 -20.132 1.00 60.50 84 THR A CA 1
ATOM 648 C C . THR A 1 84 ? 1.932 6.942 -21.365 1.00 60.50 84 THR A C 1
ATOM 650 O O . THR A 1 84 ? 0.904 6.720 -21.984 1.00 60.50 84 THR A O 1
ATOM 653 N N . HIS A 1 85 ? 3.105 6.417 -21.746 1.00 59.94 85 HIS A N 1
ATOM 654 C CA . HIS A 1 85 ? 3.338 5.670 -23.001 1.00 59.94 85 HIS A CA 1
ATOM 655 C C . HIS A 1 85 ? 3.041 6.435 -24.307 1.00 59.94 85 HIS A C 1
ATOM 657 O O . HIS A 1 85 ? 3.078 5.842 -25.378 1.00 59.94 85 HIS A O 1
ATOM 663 N N . ILE A 1 86 ? 2.791 7.748 -24.251 1.00 47.88 86 ILE A N 1
ATOM 664 C CA . ILE A 1 86 ? 2.446 8.564 -25.433 1.00 47.88 86 ILE A CA 1
ATOM 665 C C . ILE A 1 86 ? 3.667 8.839 -26.338 1.00 47.88 86 ILE A C 1
ATOM 667 O O . ILE A 1 86 ? 3.506 9.173 -27.506 1.00 47.88 86 ILE A O 1
ATOM 671 N N . GLY A 1 87 ? 4.894 8.699 -25.825 1.00 50.88 87 GLY A N 1
ATOM 672 C CA . GLY A 1 87 ? 6.117 8.867 -26.616 1.00 50.88 87 GLY A CA 1
ATOM 673 C C . GLY A 1 87 ? 6.662 7.533 -27.106 1.00 50.88 87 GLY A C 1
ATOM 674 O O . GLY A 1 87 ? 6.606 6.551 -26.367 1.00 50.88 87 GLY A O 1
ATOM 675 N N . THR A 1 88 ? 7.248 7.507 -28.296 1.00 54.19 88 THR A N 1
ATOM 676 C CA . THR A 1 88 ? 7.954 6.351 -28.853 1.00 54.19 88 THR A CA 1
ATOM 677 C C . THR A 1 88 ? 9.412 6.702 -29.145 1.00 54.19 88 THR A C 1
ATOM 679 O O . THR A 1 88 ? 9.759 7.863 -29.353 1.00 54.19 88 THR A O 1
ATOM 682 N N . TYR A 1 89 ? 10.291 5.705 -29.108 1.00 52.41 89 TYR A N 1
ATOM 683 C CA . TYR A 1 89 ? 11.664 5.807 -29.592 1.00 52.41 89 TYR A CA 1
ATOM 684 C C . TYR A 1 89 ? 11.930 4.679 -30.582 1.00 52.41 89 TYR A C 1
ATOM 686 O O . TYR A 1 89 ? 11.321 3.613 -30.500 1.00 52.41 89 TYR A O 1
ATOM 694 N N . TRP A 1 90 ? 12.828 4.912 -31.531 1.00 54.81 90 TRP A N 1
ATOM 695 C CA . TRP A 1 90 ? 13.212 3.903 -32.509 1.00 54.81 90 TRP A CA 1
ATOM 696 C C . TRP A 1 90 ? 14.450 3.163 -32.014 1.00 54.81 90 TRP A C 1
ATOM 698 O O . TRP A 1 90 ? 15.413 3.787 -31.583 1.00 54.81 90 TRP A O 1
ATOM 708 N N . TYR A 1 91 ? 14.427 1.837 -32.073 1.00 52.06 91 TYR A N 1
ATOM 709 C CA . TYR A 1 91 ? 15.597 0.989 -31.857 1.00 52.06 91 TYR A CA 1
ATOM 710 C C . TYR A 1 91 ? 15.728 0.015 -33.021 1.00 52.06 91 TYR A C 1
ATOM 712 O O . TYR A 1 91 ? 14.746 -0.313 -33.688 1.00 52.06 91 TYR A O 1
ATOM 720 N N . PHE A 1 92 ? 16.934 -0.459 -33.287 1.00 47.22 92 PHE A N 1
ATOM 721 C CA . PHE A 1 92 ? 17.166 -1.439 -34.337 1.00 47.22 92 PHE A CA 1
ATOM 722 C C . PHE A 1 92 ? 17.179 -2.846 -33.740 1.00 47.22 92 PHE A C 1
ATOM 724 O O . PHE A 1 92 ? 17.801 -3.101 -32.712 1.00 47.22 92 PHE A O 1
ATOM 731 N N . SER A 1 93 ? 16.472 -3.766 -34.388 1.00 48.97 93 SER A N 1
ATOM 732 C CA . SER A 1 93 ? 16.494 -5.187 -34.069 1.00 48.97 93 SER A CA 1
ATOM 733 C C . SER A 1 93 ? 17.130 -5.954 -35.221 1.00 48.97 93 SER A C 1
ATOM 735 O O . SER A 1 93 ? 16.597 -5.921 -36.330 1.00 48.97 93 SER A O 1
ATOM 737 N N . ASP A 1 94 ? 18.176 -6.734 -34.945 1.00 44.84 94 ASP A N 1
ATOM 738 C CA . ASP A 1 94 ? 18.912 -7.526 -35.950 1.00 44.84 94 ASP A CA 1
ATOM 739 C C . ASP A 1 94 ? 18.016 -8.439 -36.802 1.00 44.84 94 ASP A C 1
ATOM 741 O O . ASP A 1 94 ? 18.334 -8.769 -37.940 1.00 44.84 94 ASP A O 1
ATOM 745 N N . THR A 1 95 ? 16.856 -8.836 -36.272 1.00 50.44 95 THR A N 1
ATOM 746 C CA . THR A 1 95 ? 15.906 -9.725 -36.961 1.00 50.44 95 THR A CA 1
ATOM 747 C C . THR A 1 95 ? 14.751 -9.000 -37.647 1.00 50.44 95 THR A C 1
ATOM 749 O O . THR A 1 95 ? 14.049 -9.606 -38.457 1.00 50.44 95 THR A O 1
ATOM 752 N N . LYS A 1 96 ? 14.480 -7.735 -37.301 1.00 50.56 96 LYS A N 1
ATOM 753 C CA . LYS A 1 96 ? 13.253 -7.030 -37.722 1.00 50.56 96 LYS A CA 1
ATOM 754 C C . LYS A 1 96 ? 13.468 -5.577 -38.161 1.00 50.56 96 LYS A C 1
ATOM 756 O O . LYS A 1 96 ? 12.473 -4.903 -38.436 1.00 50.56 96 LYS A O 1
ATOM 761 N N . GLY A 1 97 ? 14.717 -5.119 -38.231 1.00 64.12 97 GLY A N 1
ATOM 762 C CA . GLY A 1 97 ? 15.094 -3.752 -38.581 1.00 64.12 97 GLY A CA 1
ATOM 763 C C . GLY A 1 97 ? 14.682 -2.728 -37.523 1.00 64.12 97 GLY A C 1
ATOM 764 O O . GLY A 1 97 ? 14.456 -3.068 -36.361 1.00 64.12 97 GLY A O 1
ATOM 765 N N . TRP A 1 98 ? 14.569 -1.466 -37.940 1.00 56.19 98 TRP A N 1
ATOM 766 C CA . TRP A 1 98 ? 14.096 -0.370 -37.096 1.00 56.19 98 TRP A CA 1
ATOM 767 C C . TRP A 1 98 ? 12.672 -0.630 -36.586 1.00 56.19 98 TRP A C 1
ATOM 769 O O . TRP A 1 98 ? 11.742 -0.890 -37.356 1.00 56.19 98 TRP A O 1
ATOM 779 N N . LYS A 1 99 ? 12.507 -0.565 -35.267 1.00 57.38 99 LYS A N 1
ATOM 780 C CA . LYS A 1 99 ? 11.254 -0.755 -34.548 1.00 57.38 99 LYS A CA 1
ATOM 781 C C . LYS A 1 99 ? 10.989 0.416 -33.627 1.00 57.38 99 LYS A C 1
ATOM 783 O O . LYS A 1 99 ? 11.854 0.858 -32.882 1.00 57.38 99 LYS A O 1
ATOM 788 N N . GLU A 1 100 ? 9.751 0.869 -33.670 1.00 56.41 100 GLU A N 1
ATOM 789 C CA . GLU A 1 100 ? 9.211 1.843 -32.744 1.00 56.41 100 GLU A CA 1
ATOM 790 C C . GLU A 1 100 ? 8.856 1.142 -31.422 1.00 56.41 100 GLU A C 1
ATOM 792 O O . GLU A 1 100 ? 8.121 0.150 -31.409 1.00 56.41 100 GLU A O 1
ATOM 797 N N . GLN A 1 101 ? 9.401 1.630 -30.309 1.00 56.72 101 GLN A N 1
ATOM 798 C CA . GLN A 1 101 ? 9.109 1.171 -28.955 1.00 56.72 101 GLN A CA 1
ATOM 799 C C . GLN A 1 101 ? 8.461 2.306 -28.160 1.00 56.72 101 GLN A C 1
ATOM 801 O O . GLN A 1 101 ? 9.023 3.400 -28.096 1.00 56.72 101 GLN A O 1
ATOM 806 N N . PRO A 1 102 ? 7.323 2.070 -27.490 1.00 58.88 102 PRO A N 1
ATOM 807 C CA . PRO A 1 102 ? 6.799 3.016 -26.519 1.00 58.88 102 PRO A CA 1
ATOM 808 C C . PRO A 1 102 ? 7.830 3.295 -25.421 1.00 58.88 102 PRO A C 1
ATOM 810 O O . PRO A 1 102 ? 8.476 2.384 -24.895 1.00 58.88 102 PRO A O 1
ATOM 813 N N . THR A 1 103 ? 7.958 4.564 -25.047 1.00 60.25 103 THR A N 1
ATOM 814 C CA . THR A 1 103 ? 8.662 4.983 -23.836 1.00 60.25 103 THR A CA 1
ATOM 815 C C . THR A 1 103 ? 8.102 4.214 -22.643 1.00 60.25 103 THR A C 1
ATOM 817 O O . THR A 1 103 ? 6.887 4.037 -22.485 1.00 60.25 103 THR A O 1
ATOM 820 N N . GLY A 1 104 ? 9.016 3.689 -21.828 1.00 62.09 104 GLY A N 1
ATOM 821 C CA . GLY A 1 104 ? 8.665 2.895 -20.665 1.00 62.09 104 GLY A CA 1
ATOM 822 C C . GLY A 1 104 ? 7.827 3.693 -19.667 1.00 62.09 104 GLY A C 1
ATOM 823 O O . GLY A 1 104 ? 8.008 4.905 -19.513 1.00 62.09 104 GLY A O 1
ATOM 824 N N . ALA A 1 105 ? 6.912 3.007 -18.984 1.00 67.19 105 ALA A N 1
ATOM 825 C CA . ALA A 1 105 ? 6.197 3.582 -17.855 1.00 67.19 105 ALA A CA 1
ATOM 826 C C . ALA A 1 105 ? 7.205 4.009 -16.781 1.00 67.19 105 ALA A C 1
ATOM 828 O O . ALA A 1 105 ? 8.151 3.274 -16.493 1.00 67.19 105 ALA A O 1
ATOM 829 N N . ASN A 1 106 ? 7.024 5.204 -16.232 1.00 83.38 106 ASN A N 1
ATOM 830 C CA . ASN A 1 106 ? 7.799 5.696 -15.109 1.00 83.38 106 ASN A CA 1
ATOM 831 C C . ASN A 1 106 ? 6.831 6.240 -14.070 1.00 83.38 106 ASN A C 1
ATOM 833 O O . ASN A 1 106 ? 6.206 7.283 -14.292 1.00 83.38 106 ASN A O 1
ATOM 837 N N . SER A 1 107 ? 6.722 5.502 -12.973 1.00 86.31 107 SER A N 1
ATOM 838 C CA . SER A 1 107 ? 5.859 5.856 -11.861 1.00 86.31 107 SER A CA 1
ATOM 839 C C . SER A 1 107 ? 6.517 5.505 -10.541 1.00 86.31 107 SER A C 1
ATOM 841 O O . SER A 1 107 ? 7.289 4.545 -10.445 1.00 86.31 107 SER A O 1
ATOM 843 N N . VAL A 1 108 ? 6.173 6.282 -9.525 1.00 92.69 108 VAL A N 1
ATOM 844 C CA . VAL A 1 108 ? 6.594 6.082 -8.144 1.00 92.69 108 VAL A CA 1
ATOM 845 C C . VAL A 1 108 ? 5.361 6.200 -7.263 1.00 92.69 108 VAL A C 1
ATOM 847 O O . VAL A 1 108 ? 4.531 7.081 -7.483 1.00 92.69 108 VAL A O 1
ATOM 850 N N . VAL A 1 109 ? 5.237 5.310 -6.288 1.00 93.81 109 VAL A N 1
ATOM 851 C CA . VAL A 1 109 ? 4.244 5.394 -5.216 1.00 93.81 109 VAL A CA 1
ATOM 852 C C . VAL A 1 109 ? 4.986 5.127 -3.917 1.00 93.81 109 VAL A C 1
ATOM 854 O O . VAL A 1 109 ? 5.716 4.143 -3.832 1.00 93.81 109 VAL A O 1
ATOM 857 N N . SER A 1 110 ? 4.831 6.003 -2.935 1.00 97.06 110 SER A N 1
ATOM 858 C CA . SER A 1 11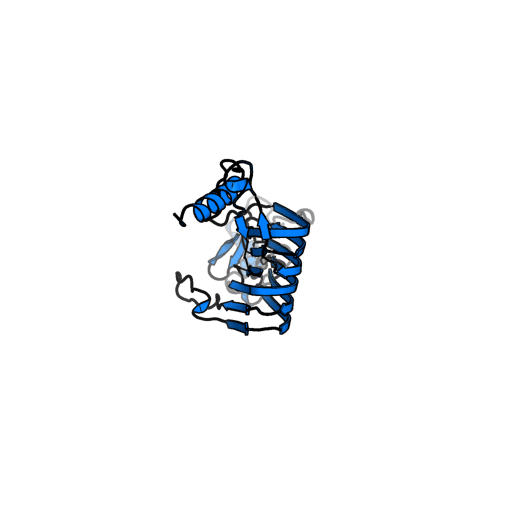0 ? 5.377 5.817 -1.593 1.00 97.06 110 SER A CA 1
ATOM 859 C C . SER A 1 110 ? 4.272 6.077 -0.587 1.00 97.06 110 SER A C 1
ATOM 861 O O . SER A 1 110 ? 3.523 7.046 -0.720 1.00 97.06 110 SER A O 1
ATOM 863 N N . PHE A 1 111 ? 4.151 5.181 0.376 1.00 97.06 111 PHE A N 1
ATOM 864 C CA . PHE A 1 111 ? 3.120 5.193 1.392 1.00 97.06 111 PHE A CA 1
ATOM 865 C C . PHE A 1 111 ? 3.745 4.869 2.738 1.00 97.06 111 PHE A C 1
ATOM 867 O O . PHE A 1 111 ? 4.589 3.981 2.840 1.00 97.06 111 PHE A O 1
ATOM 874 N N . THR A 1 112 ? 3.352 5.596 3.769 1.00 96.62 112 THR A N 1
ATOM 875 C CA . THR A 1 112 ? 3.671 5.287 5.158 1.00 96.62 112 THR A CA 1
ATOM 876 C C . THR A 1 112 ? 2.423 5.534 5.981 1.00 96.62 112 THR A C 1
ATOM 878 O O . THR A 1 112 ? 1.825 6.599 5.854 1.00 96.62 112 THR A O 1
ATOM 881 N N . ARG A 1 113 ? 2.057 4.560 6.808 1.00 93.12 113 ARG A N 1
ATOM 882 C CA . ARG A 1 113 ? 0.982 4.671 7.786 1.00 93.12 113 ARG A CA 1
ATOM 883 C C . ARG A 1 113 ? 1.493 4.274 9.154 1.00 93.12 113 ARG A C 1
ATOM 885 O O . ARG A 1 113 ? 2.240 3.301 9.279 1.00 93.12 113 ARG A O 1
ATOM 892 N N . GLN A 1 114 ? 1.060 5.030 10.149 1.00 94.94 114 GLN A N 1
ATOM 893 C CA . GLN A 1 114 ? 1.214 4.715 11.558 1.00 94.94 114 GLN A CA 1
ATOM 894 C C . GLN A 1 114 ? -0.174 4.615 12.170 1.00 94.94 114 GLN A C 1
ATOM 896 O O . GLN A 1 114 ? -1.001 5.500 11.970 1.00 94.94 114 GLN A O 1
ATOM 901 N N . ASN A 1 115 ? -0.410 3.544 12.909 1.00 91.81 115 ASN A N 1
ATOM 902 C CA . ASN A 1 115 ? -1.673 3.253 13.559 1.00 91.81 115 ASN A CA 1
ATOM 903 C C . ASN A 1 115 ? -1.440 2.991 15.039 1.00 91.81 115 ASN A C 1
ATOM 905 O O . ASN A 1 115 ? -0.556 2.217 15.403 1.00 91.81 115 ASN A O 1
ATOM 909 N N . ASP A 1 116 ? -2.294 3.555 15.879 1.00 96.06 116 ASP A N 1
ATOM 910 C CA . ASP A 1 116 ? -2.500 3.135 17.256 1.00 96.06 116 ASP A CA 1
ATOM 911 C C . ASP A 1 116 ? -4.004 3.097 17.536 1.00 96.06 116 A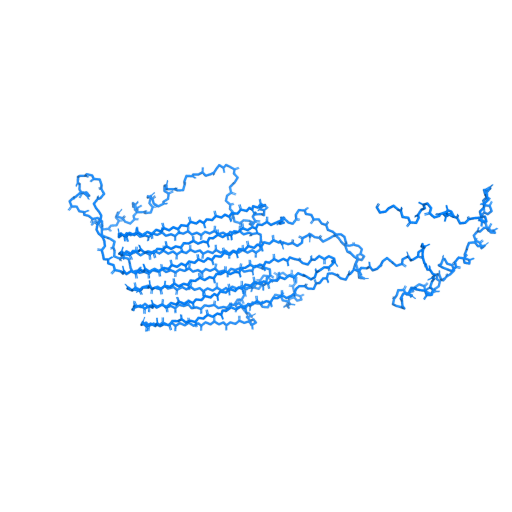SP A C 1
ATOM 913 O O . ASP A 1 116 ? -4.691 4.118 17.607 1.00 96.06 116 ASP A O 1
ATOM 917 N N . MET A 1 117 ? -4.545 1.886 17.604 1.00 93.38 117 MET A N 1
ATOM 918 C CA . MET A 1 117 ? -5.974 1.636 17.698 1.00 93.38 117 MET A CA 1
ATOM 919 C C . MET A 1 117 ? -6.291 0.660 18.822 1.00 93.38 117 MET A C 1
ATOM 921 O O . MET A 1 117 ? -5.674 -0.402 18.955 1.00 93.38 117 MET A O 1
ATOM 925 N N . ALA A 1 118 ? -7.346 0.965 19.572 1.00 96.06 118 ALA A N 1
ATOM 926 C CA . ALA A 1 118 ? -7.921 0.053 20.548 1.00 96.06 118 ALA A CA 1
ATOM 927 C C . ALA A 1 118 ? -9.431 -0.046 20.348 1.00 96.06 118 ALA A C 1
ATOM 929 O O . ALA A 1 118 ? -10.146 0.947 20.227 1.00 96.06 118 ALA A O 1
ATOM 930 N N . TYR A 1 119 ? -9.916 -1.282 20.308 1.00 94.06 119 TYR A N 1
ATOM 931 C CA . TYR A 1 119 ? -11.315 -1.570 20.070 1.00 94.06 119 TYR A CA 1
ATOM 932 C C . TYR A 1 119 ? -12.171 -1.203 21.285 1.00 94.06 119 TYR A C 1
ATOM 934 O O . TYR A 1 119 ? -11.981 -1.732 22.386 1.00 94.06 119 TYR A O 1
ATOM 942 N N . SER A 1 120 ? -13.211 -0.416 21.037 1.00 92.06 120 SER A N 1
ATOM 943 C CA . SER A 1 120 ? -14.368 -0.270 21.914 1.00 92.06 120 SER A CA 1
ATOM 944 C C . SER A 1 120 ? -15.649 -0.216 21.089 1.00 92.06 120 SER A C 1
ATOM 946 O O . SER A 1 120 ? -15.662 0.053 19.885 1.00 92.06 120 SER A O 1
ATOM 948 N N . GLN A 1 121 ? -16.748 -0.595 21.734 1.00 88.88 121 GLN A N 1
ATOM 949 C CA . GLN A 1 121 ? -18.061 -0.524 21.117 1.00 88.88 121 GLN A CA 1
ATOM 950 C C . GLN A 1 121 ? -18.565 0.914 21.202 1.00 88.88 121 GLN A C 1
ATOM 952 O O . GLN A 1 121 ? -18.754 1.424 22.302 1.00 88.88 121 GLN A O 1
ATOM 957 N N . GLU A 1 122 ? -18.902 1.498 20.056 1.00 85.44 122 GLU A N 1
ATOM 958 C CA . GLU A 1 122 ? -19.308 2.899 19.969 1.00 85.44 122 GLU A CA 1
ATOM 959 C C . GLU A 1 122 ? -20.781 3.041 19.602 1.00 85.44 122 GLU A C 1
ATOM 961 O O . GLU A 1 122 ? -21.293 2.351 18.723 1.00 85.44 122 GLU A O 1
ATOM 966 N N . GLY A 1 123 ? -21.496 3.930 20.288 1.00 82.56 123 GLY A N 1
ATOM 967 C CA . GLY A 1 123 ? -22.918 4.177 20.060 1.00 82.56 123 GLY A CA 1
ATOM 968 C C . GLY A 1 123 ? -23.167 5.603 19.594 1.00 82.56 123 GLY A C 1
ATOM 969 O O . GLY A 1 123 ? -22.893 6.540 20.335 1.00 82.56 123 GLY A O 1
ATOM 970 N N . PHE A 1 124 ? -23.755 5.780 18.409 1.00 80.19 124 PHE A N 1
ATOM 971 C CA . PHE A 1 124 ? -24.091 7.104 17.888 1.00 80.19 124 PHE A CA 1
ATOM 972 C C . PHE A 1 124 ? -25.592 7.264 17.643 1.00 80.19 124 PHE A C 1
ATOM 974 O O . PHE A 1 124 ? -26.228 6.470 16.947 1.00 80.19 124 PHE A O 1
ATOM 981 N N . SER A 1 125 ? -26.166 8.329 18.198 1.00 82.56 125 SER A N 1
ATOM 982 C CA . SER A 1 125 ? -27.561 8.704 17.957 1.00 82.56 125 SER A CA 1
ATOM 983 C C . SER A 1 125 ? -27.634 9.689 16.795 1.00 82.56 125 SER A C 1
ATOM 985 O O . SER A 1 125 ? -27.251 10.849 16.931 1.00 82.56 125 SER A O 1
ATOM 987 N N . TYR A 1 126 ? -28.118 9.235 15.639 1.00 76.25 126 TYR A N 1
ATOM 988 C CA . TYR A 1 126 ? -28.256 10.085 14.456 1.00 76.25 126 TYR A CA 1
ATOM 989 C C . TYR A 1 126 ? -29.566 10.882 14.496 1.00 76.25 126 TYR A C 1
ATOM 991 O O . TYR A 1 126 ? -30.652 10.308 14.478 1.00 76.25 126 TYR A O 1
ATOM 999 N N . GLY A 1 127 ? -29.477 12.214 14.461 1.00 73.06 127 GLY A N 1
ATOM 1000 C CA . GLY A 1 127 ? -30.640 13.088 14.270 1.00 73.06 127 GLY A CA 1
ATOM 1001 C C . GLY A 1 127 ? -31.639 13.086 15.436 1.00 73.06 127 GLY A C 1
ATOM 1002 O O . GLY A 1 127 ? -31.266 12.952 16.598 1.00 73.06 127 GLY A O 1
ATOM 1003 N N . THR A 1 128 ? -32.923 13.295 15.129 1.00 79.19 128 THR A N 1
ATOM 1004 C CA . THR A 1 128 ? -34.012 13.413 16.117 1.00 79.19 128 THR A CA 1
ATOM 1005 C C . THR A 1 128 ? -35.016 12.257 16.013 1.00 79.19 128 THR A C 1
ATOM 1007 O O . THR A 1 128 ? -35.030 11.491 15.048 1.00 79.19 128 THR A O 1
ATOM 1010 N N . GLY A 1 129 ? -35.884 12.109 17.020 1.00 81.44 129 GLY A N 1
ATOM 1011 C CA . GLY A 1 129 ? -36.957 11.109 17.015 1.00 81.44 129 GLY A CA 1
ATOM 1012 C C . GLY A 1 129 ? -36.467 9.696 17.346 1.00 81.44 129 GLY A C 1
ATOM 1013 O O . GLY A 1 129 ? -35.741 9.504 18.317 1.00 81.44 129 GLY A O 1
ATOM 1014 N N . TRP A 1 130 ? -36.878 8.696 16.560 1.00 78.12 130 TRP A N 1
ATOM 1015 C CA . TRP A 1 130 ? -36.597 7.277 16.835 1.00 78.12 130 TRP A CA 1
ATOM 1016 C C . TRP A 1 130 ? -35.100 6.966 16.994 1.00 78.12 130 TRP A C 1
ATOM 1018 O O . TRP A 1 130 ? -34.722 6.234 17.905 1.00 78.12 130 TRP A O 1
ATOM 1028 N N . TYR A 1 131 ? -34.247 7.559 16.155 1.00 75.50 131 TYR A N 1
ATOM 1029 C CA . TYR A 1 131 ? -32.792 7.352 16.175 1.00 75.50 131 TYR A CA 1
ATOM 1030 C C . TYR A 1 131 ? -32.060 8.170 17.253 1.00 75.50 131 TYR A C 1
ATOM 1032 O O . TYR A 1 131 ? -30.881 7.934 17.499 1.00 75.50 131 TYR A O 1
ATOM 1040 N N . SER A 1 132 ? -32.766 9.078 17.940 1.00 78.31 132 SER A N 1
ATOM 1041 C CA . SER A 1 132 ? -32.271 9.727 19.159 1.00 78.31 132 SER A CA 1
ATOM 1042 C C . SER A 1 132 ? -32.456 8.845 20.398 1.00 78.31 132 SER A C 1
ATOM 1044 O O . SER A 1 132 ? -31.674 8.954 21.335 1.00 78.31 132 SER A O 1
ATOM 1046 N N . SER A 1 133 ? -33.471 7.971 20.413 1.00 81.81 133 SER A N 1
ATOM 1047 C CA . SER A 1 133 ? -33.723 7.023 21.509 1.00 81.81 133 SER A CA 1
ATOM 1048 C C . SER A 1 133 ? -33.209 5.605 21.237 1.00 81.81 133 SER A C 1
ATOM 1050 O O . SER A 1 133 ? -33.177 4.788 22.154 1.00 81.81 133 SER A O 1
ATOM 1052 N N . HIS A 1 134 ? -32.783 5.315 20.005 1.00 83.06 134 HIS A N 1
ATOM 1053 C CA . HIS A 1 134 ? -32.205 4.035 19.593 1.00 83.06 134 HIS A CA 1
ATOM 1054 C C . HIS A 1 134 ? -30.875 4.282 18.866 1.00 83.06 134 HIS A C 1
ATOM 1056 O O . HIS A 1 134 ? -30.863 4.346 17.631 1.00 83.06 134 HIS A O 1
ATOM 1062 N N . PRO A 1 135 ? -29.765 4.443 19.614 1.00 81.12 135 PRO A N 1
ATOM 1063 C CA . PRO A 1 135 ? -28.451 4.680 19.032 1.00 81.12 135 PRO A CA 1
ATOM 1064 C C . PRO A 1 135 ? -28.044 3.546 18.087 1.00 81.12 135 PRO A C 1
ATOM 1066 O O . PRO A 1 135 ? -28.296 2.367 18.356 1.00 81.12 135 PRO A O 1
ATOM 1069 N N . VAL A 1 136 ? -27.377 3.899 16.991 1.00 79.88 136 VAL A N 1
ATOM 1070 C CA . VAL A 1 136 ? -26.699 2.935 16.126 1.00 79.88 136 VAL A CA 1
ATOM 1071 C C . VAL A 1 136 ? -25.409 2.524 16.818 1.00 79.88 136 VAL A C 1
ATOM 1073 O O . VAL A 1 136 ? -24.573 3.365 17.135 1.00 79.88 136 VAL A O 1
ATOM 1076 N N . VAL A 1 137 ? -25.270 1.227 17.064 1.00 83.69 137 VAL A N 1
ATOM 1077 C CA . VAL A 1 137 ? -24.110 0.651 17.739 1.00 83.69 137 VAL A CA 1
ATOM 1078 C C . VAL A 1 137 ? -23.140 0.090 16.705 1.00 83.69 137 VAL A C 1
ATOM 1080 O O . VAL A 1 137 ? -23.488 -0.819 15.949 1.00 83.69 137 VAL A O 1
ATOM 1083 N N . TYR A 1 138 ? -21.916 0.599 16.721 1.00 82.50 138 TYR A N 1
ATOM 1084 C CA . TYR A 1 138 ? -20.767 0.083 16.000 1.00 82.50 138 TYR A CA 1
ATOM 1085 C C . TYR A 1 138 ? -19.984 -0.864 16.910 1.00 82.50 138 TYR A C 1
ATOM 1087 O O . TYR A 1 138 ? -19.450 -0.477 17.944 1.00 82.50 138 TYR A O 1
ATOM 1095 N N . ASN A 1 139 ? -19.948 -2.134 16.517 1.00 85.19 139 ASN A N 1
ATOM 1096 C CA . ASN A 1 139 ? -19.155 -3.191 17.143 1.00 85.19 139 ASN A CA 1
ATOM 1097 C C . ASN A 1 139 ? -18.269 -3.791 16.045 1.00 85.19 139 ASN A C 1
ATOM 1099 O O . ASN A 1 139 ? -18.509 -4.895 15.554 1.00 85.19 139 ASN A O 1
ATOM 1103 N N . SER A 1 140 ? -17.343 -2.972 15.546 1.00 79.19 140 SER A N 1
ATOM 1104 C CA . SER A 1 140 ? -16.453 -3.342 14.452 1.00 79.19 140 SER A CA 1
ATOM 1105 C C . SER A 1 140 ? -15.062 -3.557 15.016 1.00 79.19 140 SER A C 1
ATOM 1107 O O . SER A 1 140 ? -14.391 -2.602 15.390 1.00 79.19 140 SER A O 1
ATOM 1109 N N . LEU A 1 141 ? -14.615 -4.810 15.036 1.00 88.69 141 LEU A N 1
ATOM 1110 C CA . LEU A 1 141 ? -13.213 -5.111 15.309 1.00 88.69 141 LEU A CA 1
ATOM 1111 C C . LEU A 1 141 ? -12.314 -4.453 14.259 1.00 88.69 141 LEU A C 1
ATOM 1113 O O . LEU A 1 141 ? -12.757 -4.176 13.139 1.00 88.69 141 LEU A O 1
ATOM 1117 N N . ILE A 1 142 ? -11.063 -4.222 14.645 1.00 90.25 142 ILE A N 1
ATOM 1118 C CA . ILE A 1 142 ? -10.088 -3.525 13.817 1.00 90.25 142 ILE A CA 1
ATOM 1119 C C . ILE A 1 142 ? -9.715 -4.427 12.641 1.00 90.25 142 ILE A C 1
ATOM 1121 O O . ILE A 1 142 ? -9.382 -5.608 12.817 1.00 90.25 142 ILE A O 1
ATOM 1125 N N . LYS A 1 143 ? -9.786 -3.864 11.437 1.00 91.44 143 LYS A N 1
ATOM 1126 C CA . LYS A 1 143 ? -9.184 -4.432 10.239 1.00 91.44 143 LYS A CA 1
ATOM 1127 C C . LYS A 1 143 ? -8.388 -3.370 9.509 1.00 91.44 143 LYS A C 1
ATOM 1129 O O . LYS A 1 143 ? -8.830 -2.228 9.403 1.00 91.44 143 LYS A O 1
ATOM 1134 N N . ASP A 1 144 ? -7.270 -3.799 8.957 1.00 91.94 144 ASP A N 1
ATOM 1135 C CA . ASP A 1 144 ? -6.404 -2.991 8.113 1.00 91.94 144 ASP A CA 1
ATOM 1136 C C . ASP A 1 144 ? -5.910 -3.862 6.962 1.00 91.94 144 ASP A C 1
ATOM 1138 O O . ASP A 1 144 ? -5.768 -5.080 7.099 1.00 91.94 144 ASP A O 1
ATOM 1142 N N . ARG A 1 145 ? -5.719 -3.273 5.793 1.00 92.00 145 ARG A N 1
ATOM 1143 C CA . ARG A 1 145 ? -5.293 -3.983 4.601 1.00 92.00 145 ARG A CA 1
ATOM 1144 C C . ARG A 1 145 ? -4.566 -3.036 3.671 1.00 92.00 145 ARG A C 1
ATOM 1146 O O . ARG A 1 145 ? -5.173 -2.115 3.132 1.00 92.00 145 ARG A O 1
ATOM 1153 N N . THR A 1 146 ? -3.340 -3.415 3.354 1.00 93.62 146 THR A N 1
ATOM 1154 C CA . THR A 1 146 ? -2.459 -2.730 2.414 1.00 93.62 146 THR A CA 1
ATOM 1155 C C . THR A 1 146 ? -2.089 -3.700 1.307 1.00 93.62 146 THR A C 1
ATOM 1157 O O . THR A 1 146 ? -1.567 -4.792 1.560 1.00 93.62 146 THR A O 1
ATOM 1160 N N . VAL A 1 147 ? -2.356 -3.335 0.054 1.00 89.75 147 VAL A N 1
ATOM 1161 C CA . VAL A 1 147 ? -1.963 -4.143 -1.106 1.00 89.75 147 VAL A CA 1
ATOM 1162 C C . VAL A 1 147 ? -1.201 -3.300 -2.108 1.00 89.75 147 VAL A C 1
ATOM 1164 O O . VAL A 1 147 ? -1.763 -2.457 -2.802 1.00 89.75 147 VAL A O 1
ATOM 1167 N N . ALA A 1 148 ? 0.076 -3.623 -2.258 1.00 91.00 148 ALA A N 1
ATOM 1168 C CA . ALA A 1 148 ? 0.973 -3.012 -3.217 1.00 91.00 148 ALA A CA 1
ATOM 1169 C C . ALA A 1 148 ? 1.165 -3.952 -4.410 1.00 91.00 148 ALA A C 1
ATOM 1171 O O . ALA A 1 148 ? 1.520 -5.122 -4.245 1.00 91.00 148 ALA A O 1
ATOM 1172 N N . ARG A 1 149 ? 0.924 -3.466 -5.629 1.00 85.56 149 ARG A N 1
ATOM 1173 C CA . ARG A 1 149 ? 1.074 -4.251 -6.859 1.00 85.56 149 ARG A CA 1
ATOM 1174 C C . ARG A 1 149 ? 1.941 -3.523 -7.866 1.00 85.56 149 ARG A C 1
ATOM 1176 O O . ARG A 1 149 ? 1.690 -2.370 -8.208 1.00 85.56 149 ARG A O 1
ATOM 1183 N N . SER A 1 150 ? 2.890 -4.263 -8.426 1.00 81.00 150 SER A N 1
ATOM 1184 C CA . SER A 1 150 ? 3.690 -3.827 -9.561 1.00 81.00 150 SER A CA 1
ATOM 1185 C C . SER A 1 150 ? 3.347 -4.680 -10.775 1.00 81.00 150 SER A C 1
ATOM 1187 O O . SER A 1 150 ? 3.701 -5.858 -10.860 1.00 81.00 150 SER A O 1
ATOM 1189 N N . TYR A 1 151 ? 2.610 -4.104 -11.725 1.00 74.06 151 TYR A N 1
ATOM 1190 C CA . TYR A 1 151 ? 2.061 -4.850 -12.860 1.00 74.06 151 TYR A CA 1
ATOM 1191 C C . TYR A 1 151 ? 3.114 -5.233 -13.897 1.00 74.06 151 TYR A C 1
ATOM 1193 O O . TYR A 1 151 ? 2.934 -6.221 -14.605 1.00 74.06 151 TYR A O 1
ATOM 1201 N N . GLN A 1 152 ? 4.190 -4.454 -14.019 1.00 70.75 152 GLN A N 1
ATOM 1202 C CA . GLN A 1 152 ? 5.240 -4.725 -15.000 1.00 70.75 152 GLN A CA 1
ATOM 1203 C C . GLN A 1 152 ? 6.147 -5.879 -14.553 1.00 70.75 152 GLN A C 1
ATOM 1205 O O . GLN A 1 152 ? 6.553 -6.708 -15.362 1.00 70.75 152 GLN A O 1
ATOM 1210 N N . GLU A 1 153 ? 6.434 -5.933 -13.262 1.00 72.25 153 GLU A N 1
ATOM 1211 C CA . GLU A 1 153 ? 7.201 -6.977 -12.592 1.00 72.25 153 GLU A CA 1
ATOM 1212 C C . GLU A 1 153 ? 6.331 -8.200 -12.272 1.00 72.25 153 GLU A C 1
ATOM 1214 O O . GLU A 1 153 ? 6.859 -9.272 -12.001 1.00 72.25 153 GLU A O 1
ATOM 1219 N N . ALA A 1 154 ? 5.004 -8.038 -12.327 1.00 75.50 154 ALA A N 1
ATOM 1220 C CA . ALA A 1 154 ? 4.013 -8.997 -11.851 1.00 75.50 154 ALA A CA 1
ATOM 1221 C C . ALA A 1 154 ? 4.310 -9.472 -10.422 1.00 75.50 154 ALA A C 1
ATOM 1223 O O . ALA A 1 154 ? 4.307 -10.675 -10.127 1.00 75.50 154 ALA A O 1
ATOM 1224 N N . ALA A 1 155 ? 4.566 -8.478 -9.571 1.00 80.88 155 ALA A N 1
ATOM 1225 C CA . ALA A 1 155 ? 4.840 -8.626 -8.156 1.00 80.88 155 ALA A CA 1
ATOM 1226 C C . ALA A 1 155 ? 3.697 -8.036 -7.319 1.00 80.88 155 ALA A C 1
ATOM 1228 O O . ALA A 1 155 ? 3.081 -7.039 -7.715 1.00 80.88 155 ALA A O 1
ATOM 1229 N N . MET A 1 156 ? 3.429 -8.626 -6.158 1.00 86.31 156 MET A N 1
ATOM 1230 C CA . MET A 1 156 ? 2.553 -8.052 -5.142 1.00 86.31 156 MET A CA 1
ATOM 1231 C C . MET A 1 156 ? 3.134 -8.253 -3.748 1.00 86.31 156 MET A C 1
ATOM 1233 O O . MET A 1 156 ? 3.745 -9.282 -3.469 1.00 86.31 156 MET A O 1
ATOM 1237 N N . MET A 1 157 ? 2.880 -7.288 -2.876 1.00 93.19 157 MET A N 1
ATOM 1238 C CA . MET A 1 157 ? 3.082 -7.402 -1.438 1.00 93.19 157 MET A CA 1
ATOM 1239 C C . MET A 1 157 ? 1.772 -7.027 -0.754 1.00 93.19 157 MET A C 1
ATOM 1241 O O . MET A 1 157 ? 1.092 -6.091 -1.179 1.00 93.19 157 MET A O 1
ATOM 1245 N N . MET A 1 158 ? 1.386 -7.795 0.256 1.00 92.56 158 MET A N 1
ATOM 1246 C CA . MET A 1 158 ? 0.125 -7.633 0.963 1.00 92.56 158 MET A CA 1
ATOM 1247 C C . MET A 1 158 ? 0.336 -7.761 2.462 1.00 92.56 158 MET A C 1
ATOM 1249 O O . MET A 1 158 ? 1.001 -8.683 2.932 1.00 92.56 158 MET A O 1
ATOM 1253 N N . HIS A 1 159 ? -0.308 -6.867 3.193 1.00 96.31 159 HIS A N 1
ATOM 1254 C CA . HIS A 1 159 ? -0.540 -6.959 4.623 1.00 96.31 159 HIS A CA 1
ATOM 1255 C C . HIS A 1 159 ? -2.047 -6.878 4.856 1.00 96.31 159 HIS A C 1
ATOM 1257 O O . HIS A 1 159 ? -2.748 -6.121 4.182 1.00 96.31 159 HIS A O 1
ATOM 1263 N N . GLN A 1 160 ? -2.562 -7.730 5.733 1.00 93.69 160 GLN A N 1
ATOM 1264 C CA . GLN A 1 160 ? -3.969 -7.747 6.097 1.00 93.69 160 GLN A CA 1
ATOM 1265 C C . GLN A 1 160 ? -4.110 -8.144 7.564 1.00 93.69 160 GLN A C 1
ATOM 1267 O O . GLN A 1 160 ? -3.821 -9.276 7.944 1.00 93.69 160 GLN A O 1
ATOM 1272 N N . LEU A 1 161 ? -4.598 -7.215 8.371 1.00 92.56 161 LEU A N 1
ATOM 1273 C CA . LEU A 1 161 ? -5.042 -7.415 9.737 1.00 92.56 161 LEU A CA 1
ATOM 1274 C C . LEU A 1 161 ? -6.559 -7.586 9.748 1.00 92.56 161 LEU A C 1
ATOM 1276 O O . LEU A 1 161 ? -7.295 -6.784 9.174 1.00 92.56 161 LEU A O 1
ATOM 1280 N N . GLU A 1 162 ? -7.053 -8.593 10.458 1.00 89.00 162 GLU A N 1
ATOM 1281 C CA . GLU A 1 162 ? -8.479 -8.733 10.715 1.00 89.00 162 GLU A CA 1
ATOM 1282 C C . GLU A 1 162 ? -8.782 -9.058 12.172 1.00 89.00 162 GLU A C 1
ATOM 1284 O O . GLU A 1 162 ? -8.024 -9.744 12.858 1.00 89.00 162 GLU A O 1
ATOM 1289 N N . TYR A 1 163 ? -9.963 -8.617 12.607 1.00 89.12 163 TYR A N 1
ATOM 1290 C CA . TYR A 1 163 ? -10.580 -8.995 13.875 1.00 89.12 163 TYR A CA 1
ATOM 1291 C C . TYR A 1 163 ? -9.752 -8.645 15.120 1.00 89.12 163 TYR A C 1
ATOM 1293 O O . TYR A 1 163 ? -9.941 -9.278 16.154 1.00 89.12 163 TYR A O 1
ATOM 1301 N N . ALA A 1 164 ? -8.877 -7.640 15.043 1.00 93.12 164 ALA A N 1
ATOM 1302 C CA . ALA A 1 164 ? -8.035 -7.243 16.165 1.00 93.12 164 ALA A CA 1
ATOM 1303 C C . ALA A 1 164 ? -8.794 -6.409 17.206 1.00 93.12 164 ALA A C 1
ATOM 1305 O O . ALA A 1 164 ? -9.698 -5.634 16.872 1.00 93.12 164 ALA A O 1
ATOM 1306 N N . ARG A 1 165 ? -8.404 -6.559 18.479 1.00 93.94 165 ARG A N 1
ATOM 1307 C CA . ARG A 1 165 ? -8.885 -5.718 19.589 1.00 93.94 165 ARG A CA 1
ATOM 1308 C C . ARG A 1 165 ? -7.930 -4.593 19.963 1.00 93.94 165 ARG A C 1
ATOM 1310 O O . ARG A 1 165 ? -8.365 -3.606 20.540 1.00 93.94 165 ARG A O 1
ATOM 1317 N N . GLY A 1 166 ? -6.650 -4.749 19.672 1.00 94.31 166 GLY A N 1
ATOM 1318 C CA . GLY A 1 166 ? -5.649 -3.702 19.815 1.00 94.31 166 GLY A CA 1
ATOM 1319 C C . GLY A 1 166 ? -4.637 -3.845 18.695 1.00 94.31 166 GLY A C 1
ATOM 1320 O O . GLY A 1 166 ? -4.283 -4.972 18.336 1.00 94.31 166 GLY A O 1
ATOM 1321 N N . PHE A 1 167 ? -4.223 -2.727 18.123 1.00 96.12 167 PHE A N 1
ATOM 1322 C CA . PHE A 1 167 ? -3.289 -2.702 17.015 1.00 96.12 167 PHE A CA 1
ATOM 1323 C C . PHE A 1 167 ? -2.477 -1.417 17.055 1.00 96.12 167 PHE A C 1
ATOM 1325 O O . PHE A 1 167 ? -3.016 -0.339 16.828 1.00 96.12 167 PHE A O 1
ATOM 1332 N N . THR A 1 168 ? -1.182 -1.562 17.303 1.00 97.44 168 THR A N 1
ATOM 1333 C CA . THR A 1 168 ? -0.203 -0.506 17.065 1.00 97.44 168 THR A CA 1
ATOM 1334 C C . THR A 1 168 ? 0.674 -0.972 15.913 1.00 97.44 168 THR A C 1
ATOM 1336 O O . THR A 1 168 ? 1.266 -2.047 16.007 1.00 97.44 168 THR A O 1
ATOM 1339 N N . GLY A 1 169 ? 0.725 -0.232 14.812 1.00 93.56 169 GLY A N 1
ATOM 1340 C CA . GLY A 1 169 ? 1.367 -0.700 13.590 1.00 93.56 169 GLY A CA 1
ATOM 1341 C C . GLY A 1 169 ? 1.998 0.411 12.775 1.00 93.56 169 GLY A C 1
ATOM 1342 O O . GLY A 1 169 ? 1.382 1.449 12.571 1.00 93.56 169 GLY A O 1
ATOM 1343 N N . ASP A 1 170 ? 3.194 0.156 12.260 1.00 96.50 170 ASP A N 1
ATOM 1344 C CA . ASP A 1 170 ? 3.848 0.981 11.253 1.00 96.50 170 ASP A CA 1
ATOM 1345 C C . ASP A 1 170 ? 3.994 0.172 9.962 1.00 96.50 170 ASP A C 1
ATOM 1347 O O . ASP A 1 170 ? 4.636 -0.886 9.929 1.00 96.50 170 ASP A O 1
ATOM 1351 N N . ILE A 1 171 ? 3.450 0.698 8.867 1.00 96.38 171 ILE A N 1
ATOM 1352 C CA . ILE A 1 171 ? 3.639 0.140 7.532 1.00 96.38 171 ILE A CA 1
ATOM 1353 C C . ILE A 1 171 ? 4.249 1.183 6.608 1.00 96.38 171 ILE A C 1
ATOM 1355 O O . ILE A 1 171 ? 3.846 2.340 6.581 1.00 96.38 171 ILE A O 1
ATOM 1359 N N . SER A 1 172 ? 5.243 0.774 5.823 1.00 97.50 172 SER A N 1
ATOM 1360 C CA . SER A 1 172 ? 5.755 1.590 4.722 1.00 97.50 172 SER A CA 1
ATOM 1361 C C . SER A 1 172 ? 5.865 0.766 3.458 1.00 97.50 172 SER A C 1
ATOM 1363 O O . SER A 1 172 ? 6.350 -0.368 3.473 1.00 97.50 172 SER A O 1
ATOM 1365 N N . VAL A 1 173 ? 5.414 1.350 2.356 1.00 96.69 173 VAL A N 1
ATOM 1366 C CA . VAL A 1 173 ? 5.457 0.765 1.026 1.00 96.69 173 VAL A CA 1
ATOM 1367 C C . VAL A 1 173 ? 6.151 1.740 0.095 1.00 96.69 173 VAL A C 1
ATOM 1369 O O . VAL A 1 173 ? 5.689 2.858 -0.097 1.00 96.69 173 VAL A O 1
ATOM 1372 N N . ASP A 1 174 ? 7.213 1.283 -0.555 1.00 97.00 174 ASP A N 1
ATOM 1373 C CA . ASP A 1 174 ? 7.913 2.039 -1.585 1.00 97.00 174 ASP A CA 1
ATOM 1374 C C . ASP A 1 174 ? 7.901 1.258 -2.896 1.00 97.00 174 ASP A C 1
ATOM 1376 O O . ASP A 1 174 ? 8.440 0.152 -2.999 1.00 97.00 174 ASP A O 1
ATOM 1380 N N . MET A 1 175 ? 7.303 1.854 -3.923 1.00 93.25 175 MET A N 1
ATOM 1381 C CA . MET A 1 175 ? 7.245 1.319 -5.274 1.00 93.25 175 MET A CA 1
ATOM 1382 C C . MET A 1 175 ? 7.868 2.296 -6.264 1.00 93.25 175 MET A C 1
ATOM 1384 O O . MET A 1 175 ? 7.491 3.463 -6.344 1.00 93.25 175 MET A O 1
ATOM 1388 N N . ASN A 1 176 ? 8.793 1.806 -7.082 1.00 91.62 176 ASN A N 1
ATOM 1389 C CA . ASN A 1 176 ? 9.358 2.551 -8.198 1.00 91.62 176 ASN A CA 1
ATOM 1390 C C . ASN A 1 176 ? 9.450 1.636 -9.407 1.00 91.62 176 ASN A C 1
ATOM 1392 O O . ASN A 1 176 ? 10.147 0.625 -9.393 1.00 91.62 176 ASN A O 1
ATOM 1396 N N . CYS A 1 177 ? 8.773 2.018 -10.478 1.00 83.19 177 CYS A N 1
ATOM 1397 C CA . CYS A 1 177 ? 8.808 1.279 -11.718 1.00 83.19 177 CYS A CA 1
ATOM 1398 C C . CYS A 1 177 ? 9.181 2.238 -12.842 1.00 83.19 177 CYS A C 1
ATOM 1400 O O . CYS A 1 177 ? 8.359 3.016 -13.322 1.00 83.19 177 CYS A O 1
ATOM 1402 N N . THR A 1 178 ? 10.446 2.162 -13.251 1.00 83.00 178 THR A N 1
ATOM 1403 C CA . THR A 1 178 ? 11.033 2.902 -14.365 1.00 83.00 178 THR A CA 1
ATOM 1404 C C . THR A 1 178 ? 11.320 1.934 -15.509 1.00 83.00 178 THR A C 1
ATOM 1406 O O . THR A 1 178 ? 12.016 0.928 -15.343 1.00 83.00 178 THR A O 1
ATOM 1409 N N . GLY A 1 179 ? 10.768 2.200 -16.688 1.00 72.31 179 GLY A N 1
ATOM 1410 C CA . GLY A 1 179 ? 11.081 1.426 -17.884 1.00 72.31 179 GLY A CA 1
ATOM 1411 C C . GLY A 1 179 ? 12.477 1.734 -18.451 1.00 72.31 179 GLY A C 1
ATOM 1412 O O . GLY A 1 179 ? 13.029 2.800 -18.179 1.00 72.31 179 GLY A O 1
ATOM 1413 N N . PRO A 1 180 ? 13.057 0.805 -19.231 1.00 70.00 180 PRO A N 1
ATOM 1414 C CA . PRO A 1 180 ? 14.370 0.994 -19.834 1.00 70.00 180 PRO A CA 1
ATOM 1415 C C . PRO A 1 180 ? 14.352 2.107 -20.886 1.00 70.00 180 PRO A C 1
ATOM 1417 O O . PRO A 1 180 ? 13.350 2.332 -21.571 1.00 70.00 180 PRO A O 1
ATOM 1420 N N . THR A 1 181 ? 15.494 2.766 -21.032 1.00 67.38 181 THR A N 1
ATOM 1421 C CA . THR A 1 181 ? 15.789 3.716 -22.110 1.00 67.38 181 THR A CA 1
ATOM 1422 C C . THR A 1 181 ? 16.964 3.190 -22.929 1.00 67.38 181 THR A C 1
ATOM 1424 O O . THR A 1 181 ? 17.630 2.240 -22.525 1.00 67.38 181 THR A O 1
ATOM 1427 N N . GLU A 1 182 ? 17.261 3.824 -24.060 1.00 61.56 182 GLU A N 1
ATOM 1428 C CA . GLU A 1 182 ? 18.447 3.507 -24.869 1.00 61.56 182 GLU A CA 1
ATOM 1429 C C . GLU A 1 182 ? 19.755 3.562 -24.053 1.00 61.56 182 GLU A C 1
ATOM 1431 O O . GLU A 1 182 ? 20.667 2.771 -24.269 1.00 61.56 182 GLU A O 1
ATOM 1436 N N . LYS A 1 183 ? 19.827 4.468 -23.067 1.00 66.00 183 LYS A N 1
ATOM 1437 C CA . LYS A 1 183 ? 21.048 4.753 -22.295 1.00 66.00 183 LYS A CA 1
ATOM 1438 C C . LYS A 1 183 ? 21.087 4.101 -20.913 1.00 66.00 183 LYS A C 1
ATOM 1440 O O . LYS A 1 183 ? 22.139 4.097 -20.282 1.00 66.00 183 LYS A O 1
ATOM 1445 N N . ALA A 1 184 ? 19.960 3.594 -20.415 1.00 70.50 184 ALA A N 1
ATOM 1446 C CA . ALA A 1 184 ? 19.858 3.074 -19.056 1.00 70.50 184 ALA A CA 1
ATOM 1447 C C . ALA A 1 184 ? 18.889 1.894 -18.964 1.00 70.50 184 ALA A C 1
ATOM 1449 O O . ALA A 1 184 ? 17.783 1.933 -19.509 1.00 70.50 184 ALA A O 1
ATOM 1450 N N . ALA A 1 185 ? 19.296 0.872 -18.210 1.00 71.69 185 ALA A N 1
ATOM 1451 C CA . ALA A 1 185 ? 18.418 -0.211 -17.795 1.00 71.69 185 ALA A CA 1
ATOM 1452 C C . ALA A 1 185 ? 17.222 0.341 -17.002 1.00 71.69 185 ALA A C 1
ATOM 1454 O O . ALA A 1 185 ? 17.337 1.322 -16.266 1.00 71.69 185 ALA A O 1
ATOM 1455 N N . GLY A 1 186 ? 16.065 -0.296 -17.160 1.00 74.94 186 GLY A N 1
ATOM 1456 C CA . GLY A 1 186 ? 14.905 0.010 -16.332 1.00 74.94 186 GLY A CA 1
ATOM 1457 C C . GLY A 1 186 ? 15.043 -0.652 -14.965 1.00 74.94 186 GLY A C 1
ATOM 1458 O O . GLY A 1 186 ? 15.757 -1.644 -14.817 1.00 74.94 186 GLY A O 1
ATOM 1459 N N . LYS A 1 187 ? 14.321 -0.136 -13.975 1.00 84.50 187 LYS A N 1
ATOM 1460 C CA . LYS A 1 187 ? 14.294 -0.676 -12.615 1.00 84.50 187 LYS A CA 1
ATOM 1461 C C . LYS A 1 187 ? 12.852 -0.863 -12.163 1.00 84.50 187 LYS A C 1
ATOM 1463 O O . LYS A 1 187 ? 12.015 0.012 -12.381 1.00 84.50 187 LYS A O 1
ATOM 1468 N N . GLY A 1 188 ? 12.566 -2.019 -11.586 1.00 84.06 188 GLY A N 1
ATOM 1469 C CA . GLY A 1 188 ? 11.372 -2.295 -10.802 1.00 84.06 188 GLY A CA 1
ATOM 1470 C C . GLY A 1 188 ? 11.781 -2.498 -9.354 1.00 84.06 188 GLY A C 1
ATOM 1471 O O . GLY A 1 188 ? 12.660 -3.311 -9.086 1.00 84.06 188 GLY A O 1
ATOM 1472 N N . LEU A 1 189 ? 11.185 -1.747 -8.442 1.00 91.25 189 LEU A N 1
ATOM 1473 C CA . LEU A 1 189 ? 11.378 -1.863 -7.007 1.00 91.25 189 LEU A CA 1
ATOM 1474 C C . LEU A 1 189 ? 10.003 -1.874 -6.351 1.00 91.25 189 LEU A C 1
ATOM 1476 O O . LEU A 1 189 ? 9.195 -0.985 -6.610 1.00 91.25 189 LEU A O 1
ATOM 1480 N N . ILE A 1 190 ? 9.771 -2.856 -5.492 1.00 92.94 190 ILE A N 1
ATOM 1481 C CA . ILE A 1 190 ? 8.656 -2.884 -4.550 1.00 92.94 190 ILE A CA 1
ATOM 1482 C C . ILE A 1 190 ? 9.221 -3.315 -3.201 1.00 92.94 190 ILE A C 1
ATOM 1484 O O . ILE A 1 190 ? 9.939 -4.308 -3.103 1.00 92.94 190 ILE A O 1
ATOM 1488 N N . THR A 1 191 ? 8.987 -2.510 -2.175 1.00 97.00 191 THR A N 1
ATOM 1489 C CA . THR A 1 191 ? 9.424 -2.776 -0.805 1.00 97.00 191 THR A CA 1
ATOM 1490 C C . THR A 1 191 ? 8.258 -2.521 0.130 1.00 97.00 191 THR A C 1
ATOM 1492 O O . THR A 1 191 ? 7.567 -1.521 -0.026 1.00 97.00 191 THR A O 1
ATOM 1495 N N . MET A 1 192 ? 8.058 -3.413 1.093 1.00 97.38 192 MET A N 1
ATOM 1496 C CA . MET A 1 192 ? 7.069 -3.286 2.154 1.00 97.38 192 MET A CA 1
ATOM 1497 C C . MET A 1 192 ? 7.745 -3.603 3.487 1.00 97.38 192 MET A C 1
ATOM 1499 O O . MET A 1 192 ? 8.363 -4.659 3.644 1.00 97.38 192 MET A O 1
ATOM 1503 N N . LYS A 1 193 ? 7.649 -2.687 4.446 1.00 98.06 193 LYS A N 1
ATOM 1504 C CA . LYS A 1 193 ? 8.113 -2.875 5.823 1.00 98.06 193 LYS A CA 1
ATOM 1505 C C . LYS A 1 193 ? 6.910 -2.820 6.744 1.00 98.06 193 LYS A C 1
ATOM 1507 O O . LYS A 1 193 ? 6.075 -1.939 6.580 1.00 98.06 193 LYS A O 1
ATOM 1512 N N . ILE A 1 194 ? 6.853 -3.760 7.673 1.00 97.25 194 ILE A N 1
ATOM 1513 C CA . ILE A 1 194 ? 5.746 -3.974 8.599 1.00 97.25 194 ILE A CA 1
ATOM 1514 C C . ILE A 1 194 ? 6.340 -4.087 9.999 1.00 97.25 194 ILE A C 1
ATOM 1516 O O . ILE A 1 194 ? 7.263 -4.885 10.215 1.00 97.25 194 ILE A O 1
ATOM 1520 N N . GLU A 1 195 ? 5.794 -3.328 10.935 1.00 97.88 195 GLU A N 1
ATOM 1521 C CA . GLU A 1 195 ? 6.050 -3.441 12.364 1.00 97.88 195 GLU A CA 1
ATOM 1522 C C . GLU A 1 195 ? 4.718 -3.365 13.110 1.00 97.88 195 GLU A C 1
ATOM 1524 O O . GLU A 1 195 ? 4.194 -2.280 13.298 1.00 97.88 195 GLU A O 1
ATOM 1529 N N . ASP A 1 196 ? 4.178 -4.514 13.521 1.00 96.75 196 ASP A N 1
ATOM 1530 C CA . ASP A 1 196 ? 2.877 -4.609 14.190 1.00 96.75 196 ASP A CA 1
ATOM 1531 C C . ASP A 1 196 ? 3.032 -5.127 15.625 1.00 96.75 196 ASP A C 1
ATOM 1533 O O . ASP A 1 196 ? 3.747 -6.105 15.864 1.00 96.75 196 ASP A O 1
ATOM 1537 N N . ASP A 1 197 ? 2.284 -4.554 16.564 1.00 97.88 197 ASP A N 1
ATOM 1538 C CA . ASP A 1 197 ? 1.918 -5.145 17.852 1.00 97.88 197 ASP A CA 1
ATOM 1539 C C . ASP A 1 197 ? 0.395 -5.352 17.865 1.00 97.88 197 ASP A C 1
ATOM 1541 O O . ASP A 1 197 ? -0.393 -4.404 17.886 1.00 97.88 197 ASP A O 1
ATOM 1545 N N . VAL A 1 198 ? -0.023 -6.615 17.782 1.00 97.06 198 VAL A N 1
ATOM 1546 C CA . VAL A 1 198 ? -1.428 -7.014 17.654 1.00 97.06 198 VAL A CA 1
ATOM 1547 C C . VAL A 1 198 ? -1.888 -7.707 18.924 1.00 97.06 198 VAL A C 1
ATOM 1549 O O . VAL A 1 198 ? -1.271 -8.670 19.383 1.00 97.06 198 VAL A O 1
ATOM 1552 N N . THR A 1 199 ? -3.037 -7.274 19.437 1.00 97.12 199 THR A N 1
ATOM 1553 C CA . THR A 1 199 ? -3.749 -7.909 20.547 1.00 97.12 199 THR A CA 1
ATOM 1554 C C . THR A 1 199 ? -5.023 -8.578 20.037 1.00 97.12 199 THR A C 1
ATOM 1556 O O . THR A 1 199 ? -5.938 -7.901 19.565 1.00 97.12 199 THR A O 1
ATOM 1559 N N . GLU A 1 200 ? -5.087 -9.908 20.169 1.00 95.25 200 GLU A N 1
ATOM 1560 C CA . GLU A 1 200 ? -6.228 -10.748 19.772 1.00 95.25 200 GLU A CA 1
ATOM 1561 C C . GLU A 1 200 ? -6.723 -10.484 18.339 1.00 95.25 200 GLU A C 1
ATOM 1563 O O . GLU A 1 200 ? -7.831 -9.993 18.151 1.00 95.25 200 GLU A O 1
ATOM 1568 N N . GLY A 1 201 ? -5.923 -10.820 17.325 1.00 93.12 201 GLY A N 1
ATOM 1569 C CA . GLY A 1 201 ? -6.306 -10.646 15.922 1.00 93.12 201 GLY A CA 1
ATOM 1570 C C . GLY A 1 201 ? -5.749 -11.723 14.998 1.00 93.12 201 GLY A C 1
ATOM 1571 O O . GLY A 1 201 ? -5.103 -12.683 15.430 1.00 93.12 201 GLY A O 1
ATOM 1572 N N . THR A 1 202 ? -6.007 -11.565 13.704 1.00 92.25 202 THR A N 1
ATOM 1573 C CA . THR A 1 202 ? -5.403 -12.382 12.650 1.00 92.25 202 THR A CA 1
ATOM 1574 C C . THR A 1 202 ? -4.618 -11.502 11.695 1.00 92.25 202 THR A C 1
ATOM 1576 O O . THR A 1 202 ? -5.177 -10.545 11.169 1.00 92.25 202 THR A O 1
ATOM 1579 N N . VAL A 1 203 ? -3.353 -11.832 11.446 1.00 95.50 203 VAL A N 1
ATOM 1580 C CA . VAL A 1 203 ? -2.496 -11.110 10.497 1.00 95.50 203 VAL A CA 1
ATOM 1581 C C . VAL A 1 203 ? -2.098 -12.043 9.372 1.00 95.50 203 VAL A C 1
ATOM 1583 O O . VAL A 1 203 ? -1.586 -13.136 9.619 1.00 95.50 203 VAL A O 1
ATOM 1586 N N . HIS A 1 204 ? -2.293 -11.592 8.143 1.00 94.06 204 HIS A N 1
ATOM 1587 C CA . HIS A 1 204 ? -1.828 -12.243 6.935 1.00 94.06 204 HIS A CA 1
ATOM 1588 C C . HIS A 1 204 ? -0.823 -11.336 6.222 1.00 94.06 204 HIS A C 1
ATOM 1590 O O . HIS A 1 204 ? -1.114 -10.178 5.921 1.00 94.06 204 HIS A O 1
ATOM 1596 N N . VAL A 1 205 ? 0.364 -11.871 5.943 1.00 94.88 205 VAL A N 1
ATOM 1597 C CA . VAL A 1 205 ? 1.410 -11.191 5.175 1.00 94.88 205 VAL A CA 1
ATOM 1598 C C . VAL A 1 205 ? 1.760 -12.046 3.969 1.00 94.88 205 VAL A C 1
ATOM 1600 O O . VAL A 1 205 ? 2.142 -13.207 4.124 1.00 94.88 205 VAL A O 1
ATOM 1603 N N . GLY A 1 206 ? 1.645 -11.452 2.784 1.00 89.69 206 GLY A N 1
ATOM 1604 C CA . GLY A 1 206 ? 1.839 -12.120 1.507 1.00 89.69 206 GLY A CA 1
ATOM 1605 C C . GLY A 1 206 ? 2.854 -11.409 0.613 1.00 89.69 206 GLY A C 1
ATOM 1606 O O . GLY A 1 206 ? 2.837 -10.186 0.493 1.00 89.69 206 GLY A O 1
ATOM 1607 N N . GLU A 1 207 ? 3.685 -12.178 -0.081 1.00 92.00 207 GLU A N 1
ATOM 1608 C CA . GLU A 1 207 ? 4.525 -11.720 -1.191 1.00 92.00 207 GLU A CA 1
ATOM 1609 C C . GLU A 1 207 ? 4.358 -12.685 -2.362 1.00 92.00 207 GLU A C 1
ATOM 1611 O O . GLU A 1 207 ? 4.413 -13.902 -2.191 1.00 92.00 207 GLU A O 1
ATOM 1616 N N . LEU A 1 208 ? 4.173 -12.153 -3.566 1.00 84.50 208 LEU A N 1
ATOM 1617 C CA . LEU A 1 208 ? 4.106 -12.952 -4.782 1.00 84.50 208 LEU A CA 1
ATOM 1618 C C . LEU A 1 208 ? 4.940 -12.290 -5.869 1.00 84.50 208 LEU A C 1
ATOM 1620 O O . LEU A 1 208 ? 4.716 -11.128 -6.192 1.00 84.50 208 LEU A O 1
ATOM 1624 N N . LEU A 1 209 ? 5.816 -13.053 -6.509 1.00 82.06 209 LEU A N 1
ATOM 1625 C CA . LEU A 1 209 ? 6.399 -12.726 -7.805 1.00 82.06 209 LEU A CA 1
ATOM 1626 C C . LEU A 1 209 ? 6.017 -13.828 -8.777 1.00 82.06 209 LEU A C 1
ATOM 1628 O O . LEU A 1 209 ? 6.309 -14.993 -8.524 1.00 82.06 209 LEU A O 1
ATOM 1632 N N . SER A 1 210 ? 5.410 -13.483 -9.906 1.00 70.31 210 SER A N 1
ATOM 1633 C CA . SER A 1 210 ? 5.054 -14.474 -10.926 1.00 70.31 210 SER A CA 1
ATOM 1634 C C . SER A 1 210 ? 6.031 -14.485 -12.097 1.00 70.31 210 SER A C 1
ATOM 1636 O O . SER A 1 210 ? 6.584 -13.457 -12.487 1.00 70.31 210 SER A O 1
ATOM 1638 N N . ASN A 1 211 ? 6.247 -15.665 -12.684 1.00 61.97 211 ASN A N 1
ATOM 1639 C CA . ASN A 1 211 ? 7.084 -15.785 -13.872 1.00 61.97 211 ASN A CA 1
ATOM 1640 C C . ASN A 1 211 ? 6.347 -15.244 -15.108 1.00 61.97 211 ASN A C 1
ATOM 1642 O O . ASN A 1 211 ? 5.513 -15.927 -15.699 1.00 61.97 211 ASN A O 1
ATOM 1646 N N . THR A 1 212 ? 6.688 -14.028 -15.529 1.00 55.75 212 THR A N 1
ATOM 1647 C CA . THR A 1 212 ? 6.177 -13.414 -16.767 1.00 55.75 212 THR A CA 1
ATOM 1648 C C . THR A 1 212 ? 7.011 -13.756 -18.005 1.00 55.75 212 THR A C 1
ATOM 1650 O O . THR A 1 212 ? 6.607 -13.437 -19.124 1.00 55.75 212 THR A O 1
ATOM 1653 N N . LEU A 1 213 ? 8.165 -14.414 -17.834 1.00 46.69 213 LEU A N 1
ATOM 1654 C CA . LEU A 1 213 ? 9.217 -14.523 -18.851 1.00 46.69 213 LEU A CA 1
ATOM 1655 C C . LEU A 1 213 ? 9.173 -15.812 -19.688 1.00 46.69 213 LEU A C 1
ATOM 1657 O O . LEU A 1 213 ? 9.949 -15.945 -20.630 1.00 46.69 213 LEU A O 1
ATOM 1661 N N . TYR A 1 214 ? 8.254 -16.745 -19.419 1.00 40.19 214 TYR A N 1
ATOM 1662 C CA . TYR A 1 214 ? 8.156 -18.009 -20.162 1.00 40.19 214 TYR A CA 1
ATOM 1663 C C . TYR A 1 214 ? 6.731 -18.319 -20.632 1.00 40.19 214 TYR A C 1
ATOM 1665 O O . TYR A 1 214 ? 6.078 -19.258 -20.184 1.00 40.19 214 TYR A O 1
ATOM 1673 N N . SER A 1 215 ? 6.261 -17.577 -21.635 1.00 40.88 215 SER A N 1
ATOM 1674 C CA . SER A 1 215 ? 5.224 -18.102 -22.522 1.00 40.88 215 SER A CA 1
ATOM 1675 C C . SER A 1 215 ? 5.618 -17.899 -23.978 1.00 40.88 215 SER A C 1
ATOM 1677 O O . SER A 1 215 ? 5.334 -16.880 -24.600 1.00 40.88 215 SER A O 1
ATOM 1679 N N . THR A 1 216 ? 6.189 -18.947 -24.570 1.00 44.28 216 THR A N 1
ATOM 1680 C CA . THR A 1 216 ? 6.274 -19.148 -26.027 1.00 44.28 216 THR A CA 1
ATOM 1681 C C . THR A 1 216 ? 4.892 -19.221 -26.700 1.00 44.28 216 THR A C 1
ATOM 1683 O O . THR A 1 216 ? 4.797 -19.298 -27.924 1.00 44.28 216 THR A O 1
ATOM 1686 N N . ARG A 1 217 ? 3.793 -19.160 -25.931 1.00 44.62 217 ARG A N 1
ATOM 1687 C CA . ARG A 1 217 ? 2.418 -19.097 -26.431 1.00 44.62 217 ARG A CA 1
ATOM 1688 C C . ARG A 1 217 ? 1.898 -17.665 -26.329 1.00 44.62 217 ARG A C 1
ATOM 1690 O O . ARG A 1 217 ? 1.602 -17.172 -25.244 1.00 44.62 217 ARG A O 1
ATOM 1697 N N . LYS A 1 218 ? 1.744 -17.027 -27.488 1.00 42.34 218 LYS A N 1
ATOM 1698 C CA . LYS A 1 218 ? 1.376 -15.618 -27.717 1.00 42.34 218 LYS A CA 1
ATOM 1699 C C . LYS A 1 218 ? 0.142 -15.048 -26.987 1.00 42.34 218 LYS A C 1
ATOM 1701 O O . LYS A 1 218 ? -0.136 -13.887 -27.223 1.00 42.34 218 LYS A O 1
ATOM 1706 N N . ASN A 1 219 ? -0.602 -15.773 -26.146 1.00 39.75 219 ASN A N 1
ATOM 1707 C CA . ASN A 1 219 ? -1.899 -15.293 -25.633 1.00 39.75 219 ASN A CA 1
ATOM 1708 C C . ASN A 1 219 ? -2.312 -15.772 -24.226 1.00 39.75 219 ASN A C 1
ATOM 1710 O O . ASN A 1 219 ? -3.483 -15.653 -23.875 1.00 39.75 219 ASN A O 1
ATOM 1714 N N . MET A 1 220 ? -1.416 -16.298 -23.386 1.00 38.94 220 MET A N 1
ATOM 1715 C CA . MET A 1 220 ? -1.805 -16.595 -21.999 1.00 38.94 220 MET A CA 1
ATOM 1716 C C . MET A 1 220 ? -1.429 -15.443 -21.070 1.00 38.94 220 MET A C 1
ATOM 1718 O O . MET A 1 220 ? -0.277 -15.312 -20.674 1.00 38.94 220 MET A O 1
ATOM 1722 N N . LYS A 1 221 ? -2.435 -14.655 -20.667 1.00 44.72 221 LYS A N 1
ATOM 1723 C CA . LYS A 1 221 ? -2.424 -13.935 -19.387 1.00 44.72 221 LYS A CA 1
ATOM 1724 C C . LYS A 1 221 ? -2.317 -14.999 -18.284 1.00 44.72 221 LYS A C 1
ATOM 1726 O O . LYS A 1 221 ? -3.336 -15.505 -17.815 1.00 44.72 221 LYS A O 1
ATOM 1731 N N . GLN A 1 222 ? -1.108 -15.463 -17.967 1.00 44.56 222 GLN A N 1
ATOM 1732 C CA . GLN A 1 222 ? -0.912 -16.390 -16.855 1.00 44.56 222 GLN A CA 1
ATOM 1733 C C . GLN A 1 222 ? -1.315 -15.653 -15.575 1.00 44.56 222 GLN A C 1
ATOM 1735 O O . GLN A 1 222 ? -0.767 -14.606 -15.250 1.00 44.56 222 GLN A O 1
ATOM 1740 N N . GLN A 1 223 ? -2.341 -16.166 -14.893 1.00 48.06 223 GLN A N 1
ATOM 1741 C CA . GLN A 1 223 ? -2.674 -15.731 -13.539 1.00 48.06 223 GLN A CA 1
ATOM 1742 C C . GLN A 1 223 ? -1.449 -15.983 -12.657 1.00 48.06 223 GLN A C 1
ATOM 1744 O O . GLN A 1 223 ? -0.921 -17.096 -12.683 1.00 48.06 223 GLN A O 1
ATOM 1749 N N . GLY A 1 224 ? -1.014 -14.971 -11.901 1.00 51.22 224 GLY A N 1
ATOM 1750 C CA . GLY A 1 224 ? 0.248 -15.007 -11.153 1.00 51.22 224 GLY A CA 1
ATOM 1751 C C . GLY A 1 224 ? 0.408 -16.216 -10.221 1.00 51.22 224 GLY A C 1
ATOM 1752 O O . GLY A 1 224 ? 1.516 -16.710 -10.060 1.00 51.22 224 GLY A O 1
ATOM 1753 N N . TRP A 1 225 ? -0.696 -16.768 -9.707 1.00 50.88 225 TRP A N 1
ATOM 1754 C CA . TRP A 1 225 ? -0.712 -17.954 -8.836 1.00 50.88 225 TRP A CA 1
ATOM 1755 C C . TRP A 1 225 ? -0.398 -19.287 -9.523 1.00 50.88 225 TRP A C 1
ATOM 1757 O O . TRP A 1 225 ? -0.145 -20.275 -8.848 1.00 50.88 225 TRP A O 1
ATOM 1767 N N . LYS A 1 226 ? -0.434 -19.373 -10.859 1.00 56.06 226 LYS A N 1
ATOM 1768 C CA . LYS A 1 226 ? -0.211 -20.661 -11.544 1.00 56.06 226 LYS A CA 1
ATOM 1769 C C . LYS A 1 226 ? 1.256 -21.083 -11.579 1.00 56.06 226 LYS A C 1
ATOM 1771 O O . LYS A 1 226 ? 1.521 -22.258 -11.817 1.00 56.06 226 LYS A O 1
ATOM 1776 N N . ASN A 1 227 ? 2.184 -20.137 -11.434 1.00 64.00 227 ASN A N 1
ATOM 1777 C CA . ASN A 1 227 ? 3.620 -20.406 -11.457 1.00 64.00 227 ASN A CA 1
ATOM 1778 C C . ASN A 1 227 ? 4.397 -19.271 -10.755 1.00 64.00 227 ASN A C 1
ATOM 1780 O O . ASN A 1 227 ? 5.002 -18.428 -11.437 1.00 64.00 227 ASN A O 1
ATOM 1784 N N . PRO A 1 228 ? 4.319 -19.186 -9.415 1.00 72.69 228 PRO A N 1
ATOM 1785 C CA . PRO A 1 228 ? 5.077 -18.197 -8.668 1.00 72.69 228 PRO A CA 1
ATOM 1786 C C . PRO A 1 228 ? 6.575 -18.498 -8.757 1.00 72.69 228 PRO A C 1
ATOM 1788 O O . PRO A 1 228 ? 7.013 -19.637 -8.617 1.00 72.69 228 PRO A O 1
ATOM 1791 N N . LEU A 1 229 ? 7.363 -17.456 -9.002 1.00 77.12 229 LEU A N 1
ATOM 1792 C CA . LEU A 1 229 ? 8.805 -17.472 -8.797 1.00 77.12 229 LEU A CA 1
ATOM 1793 C C . LEU A 1 229 ? 9.144 -17.249 -7.317 1.00 77.12 229 LEU A C 1
ATOM 1795 O O . LEU A 1 229 ? 10.072 -17.866 -6.806 1.00 77.12 229 LEU A O 1
ATOM 1799 N N . ILE A 1 230 ? 8.387 -16.379 -6.644 1.00 82.25 230 ILE A N 1
ATOM 1800 C CA . ILE A 1 230 ? 8.465 -16.144 -5.199 1.00 82.25 230 ILE A CA 1
ATOM 1801 C C . ILE A 1 230 ? 7.038 -16.184 -4.662 1.00 82.25 230 ILE A C 1
ATOM 1803 O O . ILE A 1 230 ? 6.150 -15.556 -5.236 1.00 82.25 230 ILE A O 1
ATOM 1807 N N . GLU A 1 231 ? 6.829 -16.930 -3.585 1.00 88.31 231 GLU A N 1
ATOM 1808 C CA . GLU A 1 231 ? 5.582 -16.968 -2.829 1.00 88.31 231 GLU A CA 1
ATOM 1809 C C . GLU A 1 231 ? 5.939 -17.017 -1.345 1.00 88.31 231 GLU A C 1
ATOM 1811 O O . GLU A 1 231 ? 6.591 -17.954 -0.878 1.00 88.31 231 GLU A O 1
ATOM 1816 N N . VAL A 1 232 ? 5.547 -15.977 -0.619 1.00 89.81 232 VAL A N 1
ATOM 1817 C CA . VAL A 1 232 ? 5.597 -15.925 0.839 1.00 89.81 232 VAL A CA 1
ATOM 1818 C C . VAL A 1 232 ? 4.165 -15.772 1.306 1.00 89.81 232 VAL A C 1
ATOM 1820 O O . VAL A 1 232 ? 3.481 -14.841 0.896 1.00 89.81 232 VAL A O 1
ATOM 1823 N N . ASP A 1 233 ? 3.722 -16.679 2.163 1.00 92.75 233 ASP A N 1
ATOM 1824 C CA . ASP A 1 233 ? 2.415 -16.626 2.808 1.00 92.75 233 ASP A CA 1
ATOM 1825 C C . ASP A 1 233 ? 2.625 -16.924 4.294 1.00 92.75 233 ASP A C 1
ATOM 1827 O O . ASP A 1 233 ? 3.120 -17.991 4.672 1.00 92.75 233 ASP A O 1
ATOM 1831 N N . ALA A 1 234 ? 2.322 -15.943 5.139 1.00 90.06 234 ALA A N 1
ATOM 1832 C CA . ALA A 1 234 ? 2.436 -16.054 6.581 1.00 90.06 234 ALA A CA 1
ATOM 1833 C C . ALA A 1 234 ? 1.123 -15.641 7.243 1.00 90.06 234 ALA A C 1
ATOM 1835 O O . ALA A 1 234 ? 0.651 -14.523 7.055 1.00 90.06 234 ALA A O 1
ATOM 1836 N N . ASN A 1 235 ? 0.585 -16.534 8.075 1.00 94.62 235 ASN A N 1
ATOM 1837 C CA . ASN A 1 235 ? -0.646 -16.323 8.828 1.00 94.62 235 ASN A CA 1
ATOM 1838 C C . ASN A 1 235 ? -0.358 -16.403 10.331 1.00 94.62 235 ASN A C 1
ATOM 1840 O O . ASN A 1 235 ? 0.246 -17.369 10.802 1.00 94.62 235 ASN A O 1
ATOM 1844 N N . TYR A 1 236 ? -0.822 -15.410 11.080 1.00 92.56 236 TYR A N 1
ATOM 1845 C CA . TYR A 1 236 ? -0.690 -15.298 12.530 1.00 92.56 236 TYR A CA 1
ATOM 1846 C C . TYR A 1 236 ? -2.084 -15.155 13.145 1.00 92.56 236 TYR A C 1
ATOM 1848 O O . TYR A 1 236 ? -2.897 -14.395 12.631 1.00 92.56 236 TYR A O 1
ATOM 1856 N N . VAL A 1 237 ? -2.383 -15.888 14.222 1.00 95.38 237 VAL A N 1
ATOM 1857 C CA . VAL A 1 237 ? -3.704 -15.891 14.892 1.00 95.38 237 VAL A CA 1
ATOM 1858 C C . VAL A 1 237 ? -3.530 -15.840 16.409 1.00 95.38 237 VAL A C 1
ATOM 1860 O O . VAL A 1 237 ? -2.922 -16.747 16.978 1.00 95.38 237 VAL A O 1
ATOM 1863 N N . GLY A 1 238 ? -3.967 -14.755 17.054 1.00 92.62 238 GLY A N 1
ATOM 1864 C CA . GLY A 1 238 ? -3.680 -14.455 18.463 1.00 92.62 238 GLY A CA 1
ATOM 1865 C C . GLY A 1 238 ? -3.025 -13.085 18.663 1.00 92.62 238 GLY A C 1
ATOM 1866 O O . GLY A 1 238 ? -3.339 -12.139 17.945 1.00 92.62 238 GLY A O 1
ATOM 1867 N N . SER A 1 239 ? -2.132 -12.978 19.651 1.00 97.31 239 SER A N 1
ATOM 1868 C CA . SER A 1 239 ? -1.393 -11.743 19.945 1.00 97.31 239 SER A CA 1
ATOM 1869 C C . SER A 1 239 ? 0.075 -11.892 19.558 1.00 97.31 239 SER A C 1
ATOM 1871 O O . SER A 1 239 ? 0.744 -12.817 20.029 1.00 97.31 239 SER A O 1
ATOM 1873 N N . PHE A 1 240 ? 0.581 -11.001 18.706 1.00 95.69 240 PHE A N 1
ATOM 1874 C CA . PHE A 1 240 ? 1.935 -11.092 18.160 1.00 95.69 240 PHE A CA 1
ATOM 1875 C C . PHE A 1 240 ? 2.576 -9.731 17.992 1.00 95.69 240 PHE A C 1
ATOM 1877 O O . PHE A 1 240 ? 1.910 -8.748 17.697 1.00 95.69 240 PHE A O 1
ATOM 1884 N N . ARG A 1 241 ? 3.906 -9.749 18.063 1.00 96.88 241 ARG A N 1
ATOM 1885 C CA . ARG A 1 241 ? 4.760 -8.673 17.578 1.00 96.88 241 ARG A CA 1
ATOM 1886 C C . ARG A 1 241 ? 5.430 -9.123 16.295 1.00 96.88 241 ARG A C 1
ATOM 1888 O O . ARG A 1 241 ? 6.170 -10.110 16.304 1.00 96.88 241 ARG A O 1
ATOM 1895 N N . ILE A 1 242 ? 5.147 -8.441 15.197 1.00 94.94 242 ILE A N 1
ATOM 1896 C CA . ILE A 1 242 ? 5.601 -8.807 13.859 1.00 94.94 242 ILE A CA 1
ATOM 1897 C C . ILE A 1 242 ? 6.526 -7.707 13.367 1.00 94.94 242 ILE A C 1
ATOM 1899 O O . ILE A 1 242 ? 6.150 -6.549 13.348 1.00 94.94 242 ILE A O 1
ATOM 1903 N N . LYS A 1 243 ? 7.731 -8.076 12.930 1.00 97.56 243 LYS A N 1
ATOM 1904 C CA . LYS A 1 243 ? 8.646 -7.169 12.234 1.00 97.56 243 LYS A CA 1
ATOM 1905 C C . LYS A 1 243 ? 9.130 -7.841 10.961 1.00 97.56 243 LYS A C 1
ATOM 1907 O O . LYS A 1 243 ? 9.799 -8.876 11.027 1.00 97.56 243 LYS A O 1
ATOM 1912 N N . LYS A 1 244 ? 8.760 -7.300 9.803 1.00 94.88 244 LYS A N 1
ATOM 1913 C CA . LYS A 1 244 ? 9.072 -7.878 8.490 1.00 94.88 244 LYS A CA 1
ATOM 1914 C C . LYS A 1 244 ? 9.471 -6.796 7.501 1.00 94.88 244 LYS A C 1
ATOM 1916 O O . LYS A 1 244 ? 8.853 -5.744 7.435 1.00 94.88 244 LYS A O 1
ATOM 1921 N N . THR A 1 245 ? 10.472 -7.110 6.689 1.00 97.00 245 THR A N 1
ATOM 1922 C CA . THR A 1 245 ? 10.878 -6.300 5.541 1.00 97.00 245 THR A CA 1
ATOM 1923 C C . THR A 1 245 ? 10.900 -7.207 4.326 1.00 97.00 245 THR A C 1
ATOM 1925 O O . THR A 1 245 ? 11.666 -8.167 4.292 1.00 97.00 245 THR A O 1
ATOM 1928 N N . MET A 1 246 ? 10.062 -6.900 3.346 1.00 95.06 246 MET A N 1
ATOM 1929 C CA . MET A 1 246 ? 9.998 -7.567 2.051 1.00 95.06 246 MET A CA 1
ATOM 1930 C C . MET A 1 246 ? 10.507 -6.576 1.009 1.00 95.06 246 MET A C 1
ATOM 1932 O O . MET A 1 246 ? 10.099 -5.415 1.011 1.00 95.06 246 MET A O 1
ATOM 1936 N N . SER A 1 247 ? 11.443 -6.989 0.159 1.00 95.25 247 SER A N 1
ATOM 1937 C CA . SER A 1 247 ? 12.019 -6.114 -0.862 1.00 95.25 247 SER A CA 1
ATOM 1938 C C . SER A 1 247 ? 12.367 -6.914 -2.100 1.00 95.25 247 SER A C 1
ATOM 1940 O O . SER A 1 247 ? 13.044 -7.940 -2.025 1.00 95.25 247 SER A O 1
ATOM 1942 N N . LEU A 1 248 ? 11.904 -6.416 -3.238 1.00 89.19 248 LEU A N 1
ATOM 1943 C CA . LEU A 1 248 ? 12.056 -7.056 -4.525 1.00 89.19 248 LEU A CA 1
ATOM 1944 C C . LEU A 1 248 ? 12.540 -6.027 -5.539 1.00 89.19 248 LEU A C 1
ATOM 1946 O O . LEU A 1 248 ? 11.885 -5.015 -5.796 1.00 89.19 248 LEU A O 1
ATOM 1950 N N . GLU A 1 249 ? 13.707 -6.309 -6.115 1.00 90.88 249 GLU A N 1
ATOM 1951 C CA . GLU A 1 249 ? 14.347 -5.487 -7.134 1.00 90.88 249 GLU A CA 1
ATOM 1952 C C . GLU A 1 249 ? 14.533 -6.294 -8.421 1.00 90.88 249 GLU A C 1
ATOM 1954 O O . GLU A 1 249 ? 15.124 -7.374 -8.422 1.00 90.88 249 GLU A O 1
ATOM 1959 N N . ILE A 1 250 ? 14.035 -5.753 -9.533 1.00 78.88 250 ILE A N 1
ATOM 1960 C CA . ILE A 1 250 ? 14.153 -6.342 -10.866 1.00 78.88 250 ILE A CA 1
ATOM 1961 C C . ILE A 1 250 ? 14.787 -5.330 -11.815 1.00 78.88 250 ILE A C 1
ATOM 1963 O O . ILE A 1 250 ? 14.265 -4.235 -12.044 1.00 78.88 250 ILE A O 1
ATOM 1967 N N . SER A 1 251 ? 15.888 -5.741 -12.436 1.00 80.06 251 SER A N 1
ATOM 1968 C CA . SER A 1 251 ? 16.533 -5.005 -13.521 1.00 80.06 251 SER A CA 1
ATOM 1969 C C . SER A 1 251 ? 15.892 -5.355 -14.862 1.00 80.06 251 SER A C 1
ATOM 1971 O O . SER A 1 251 ? 15.710 -6.525 -15.196 1.00 80.06 251 SER A O 1
ATOM 1973 N N . LYS A 1 252 ? 15.573 -4.336 -15.661 1.00 72.19 252 LYS A N 1
ATOM 1974 C CA . LYS A 1 252 ? 15.027 -4.480 -17.017 1.00 72.19 252 LYS A CA 1
ATOM 1975 C C . LYS A 1 252 ? 16.124 -4.169 -18.021 1.00 72.19 252 LYS A C 1
ATOM 1977 O O . LYS A 1 252 ? 16.668 -3.065 -18.005 1.00 72.19 252 LYS A O 1
ATOM 1982 N N . TYR A 1 253 ? 16.422 -5.119 -18.902 1.00 62.97 253 TYR A N 1
ATOM 1983 C CA . TYR A 1 253 ? 17.451 -4.947 -19.925 1.00 62.97 253 TYR A CA 1
ATOM 1984 C C . TYR A 1 253 ? 17.172 -3.722 -20.803 1.00 62.97 253 TYR A C 1
ATOM 1986 O O . TYR A 1 253 ? 16.032 -3.475 -21.209 1.00 62.97 253 TYR A O 1
ATOM 1994 N N . ASN A 1 254 ? 18.225 -2.953 -21.077 1.00 59.47 254 ASN A N 1
ATOM 1995 C CA . ASN A 1 254 ? 18.195 -1.927 -22.106 1.00 59.47 254 ASN A CA 1
ATOM 1996 C C . ASN A 1 254 ? 18.046 -2.598 -23.483 1.00 59.47 254 ASN A C 1
ATOM 1998 O O . ASN A 1 254 ? 18.584 -3.689 -23.696 1.00 59.47 254 ASN A O 1
ATOM 2002 N N . PRO A 1 255 ? 17.309 -1.985 -24.425 1.00 55.06 255 PRO A N 1
ATOM 2003 C CA . PRO A 1 255 ? 17.370 -2.434 -25.808 1.00 55.06 255 PRO A CA 1
ATOM 2004 C C . PRO A 1 255 ? 18.826 -2.323 -26.292 1.00 55.06 255 PRO A C 1
ATOM 2006 O O . PRO A 1 255 ? 19.504 -1.355 -25.930 1.00 55.06 255 PRO A O 1
ATOM 2009 N N . PRO A 1 256 ? 19.330 -3.282 -27.088 1.00 52.25 256 PRO A N 1
ATOM 2010 C CA . PRO A 1 256 ? 20.625 -3.115 -27.728 1.00 52.25 256 PRO A CA 1
ATOM 2011 C C . PRO A 1 256 ? 20.556 -1.847 -28.586 1.00 52.25 256 PRO A C 1
ATOM 2013 O O . PRO A 1 256 ? 19.682 -1.718 -29.444 1.00 52.25 256 PRO A O 1
ATOM 2016 N N . SER A 1 257 ? 21.435 -0.880 -28.328 1.00 49.31 257 SER A N 1
ATOM 2017 C CA . SER A 1 257 ? 21.621 0.234 -29.251 1.00 49.31 257 SER A CA 1
ATOM 2018 C C . SER A 1 257 ? 22.279 -0.343 -30.501 1.00 49.31 257 SER A C 1
ATOM 2020 O O . SER A 1 257 ? 23.386 -0.878 -30.395 1.00 49.31 257 SER A O 1
ATOM 2022 N N . ALA A 1 258 ? 21.645 -0.248 -31.670 1.00 46.31 258 ALA A N 1
ATOM 2023 C CA . ALA A 1 258 ? 22.435 -0.384 -32.886 1.00 46.31 258 ALA A CA 1
ATOM 2024 C C . ALA A 1 258 ? 23.391 0.794 -32.928 1.00 46.31 258 ALA A C 1
ATOM 2026 O O . ALA A 1 258 ? 22.964 1.946 -32.983 1.00 46.31 258 ALA A O 1
ATOM 2027 N N . ALA A 1 259 ? 24.682 0.492 -32.880 1.00 46.22 259 ALA A N 1
ATOM 2028 C CA . ALA A 1 259 ? 25.662 1.439 -33.358 1.00 46.22 259 ALA A CA 1
ATOM 2029 C C . ALA A 1 259 ? 25.326 1.760 -34.822 1.00 46.22 259 ALA A C 1
ATOM 2031 O O . ALA A 1 259 ? 24.913 0.873 -35.575 1.00 46.22 259 ALA A O 1
ATOM 2032 N N . ASP A 1 260 ? 25.480 3.021 -35.223 1.00 44.00 260 ASP A N 1
ATOM 2033 C CA . ASP A 1 260 ? 25.408 3.383 -36.635 1.00 44.00 260 ASP A CA 1
ATOM 2034 C C . ASP A 1 260 ? 26.439 2.540 -37.401 1.00 44.00 260 ASP A C 1
ATOM 2036 O O . ASP A 1 260 ? 27.648 2.686 -37.231 1.00 44.00 260 ASP A O 1
ATOM 2040 N N . TRP A 1 261 ? 25.946 1.636 -38.247 1.00 46.38 2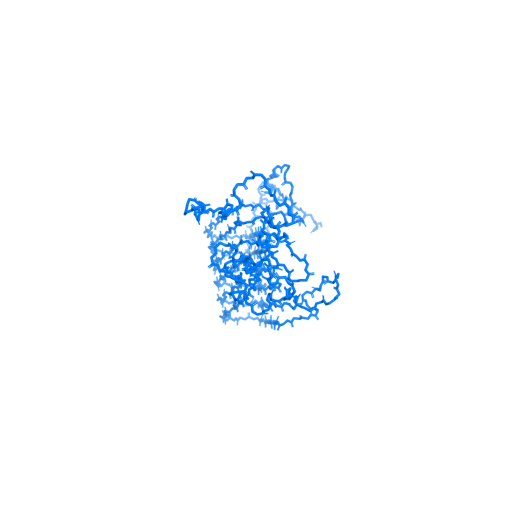61 TRP A N 1
ATOM 2041 C CA . TRP A 1 261 ? 26.742 0.710 -39.061 1.00 46.38 261 TRP A CA 1
ATOM 2042 C C . TRP A 1 261 ? 27.530 1.421 -40.179 1.00 46.38 261 TRP A C 1
ATOM 2044 O O . TRP A 1 261 ? 28.311 0.795 -40.896 1.00 46.38 261 TRP A O 1
ATOM 2054 N N . LEU A 1 262 ? 27.334 2.735 -40.336 1.00 45.38 262 LEU A N 1
ATOM 2055 C CA . LEU A 1 262 ? 28.010 3.585 -41.312 1.00 45.38 262 LEU A CA 1
ATOM 2056 C C . LEU A 1 262 ? 28.918 4.601 -40.605 1.00 45.38 262 LEU A C 1
ATOM 2058 O O . LEU A 1 262 ? 28.503 5.741 -40.387 1.00 45.38 262 LEU A O 1
ATOM 2062 N N . PRO A 1 263 ? 30.199 4.288 -40.354 1.00 43.12 263 PRO A N 1
ATOM 2063 C CA . PRO A 1 263 ? 31.188 5.300 -40.013 1.00 43.12 263 PRO A CA 1
ATOM 2064 C C . PRO A 1 263 ? 31.603 6.096 -41.264 1.00 43.12 263 PRO A C 1
ATOM 2066 O O . PRO A 1 263 ? 32.773 6.410 -41.436 1.00 43.12 263 PRO A O 1
ATOM 2069 N N . CYS A 1 264 ? 30.680 6.469 -42.161 1.00 45.59 264 CYS A N 1
ATOM 2070 C CA . CYS A 1 264 ? 31.022 7.199 -43.394 1.00 45.59 264 CYS A CA 1
ATOM 2071 C C . CYS A 1 264 ? 31.673 8.570 -43.144 1.00 45.59 264 CYS A C 1
ATOM 2073 O O . CYS A 1 264 ? 32.175 9.185 -44.083 1.00 45.59 264 CYS A O 1
ATOM 2075 N N . CYS A 1 265 ? 31.676 9.042 -41.896 1.00 46.16 265 CYS A N 1
ATOM 2076 C CA . CYS A 1 265 ? 32.213 10.342 -41.514 1.00 46.16 265 CYS A CA 1
ATOM 2077 C C . CYS A 1 265 ? 33.467 10.270 -40.622 1.00 46.16 265 CYS A C 1
ATOM 2079 O O . CYS A 1 265 ? 34.012 11.324 -40.291 1.00 46.16 265 CYS A O 1
ATOM 2081 N N . SER A 1 266 ? 33.945 9.077 -40.233 1.00 43.78 266 SER A N 1
ATOM 2082 C CA . SER A 1 266 ? 35.070 8.958 -39.283 1.00 43.78 266 SER A CA 1
ATOM 2083 C C . SER A 1 266 ? 35.895 7.657 -39.333 1.00 43.78 266 SER A C 1
ATOM 2085 O O . SER A 1 266 ? 36.879 7.579 -38.599 1.00 43.78 266 SER A O 1
ATOM 2087 N N . GLY A 1 267 ? 35.581 6.679 -40.198 1.00 50.88 267 GLY A N 1
ATOM 2088 C CA . GLY A 1 267 ? 36.348 5.426 -40.332 1.00 50.88 267 GLY A CA 1
ATOM 2089 C C . GLY A 1 267 ? 36.038 4.641 -41.617 1.00 50.88 267 GLY A C 1
ATOM 2090 O O . GLY A 1 267 ? 35.056 4.914 -42.301 1.00 50.88 267 GLY A O 1
ATOM 2091 N N . GLY A 1 268 ? 36.900 3.689 -41.984 1.00 50.38 268 GLY A N 1
ATOM 2092 C CA . GLY A 1 268 ? 36.749 2.844 -43.180 1.00 50.38 268 GLY A CA 1
ATOM 2093 C C . GLY A 1 268 ? 36.075 1.492 -42.902 1.00 50.38 268 GLY A C 1
ATOM 2094 O O . GLY A 1 268 ? 35.800 1.138 -41.760 1.00 50.38 268 GLY A O 1
ATOM 2095 N N . PHE A 1 269 ? 35.872 0.673 -43.943 1.00 51.09 269 PHE A N 1
ATOM 2096 C CA . PHE A 1 269 ? 35.333 -0.705 -43.846 1.00 51.09 269 PHE A CA 1
ATOM 2097 C C . PHE A 1 269 ? 36.027 -1.594 -42.792 1.00 51.09 269 PHE A C 1
ATOM 2099 O O . PHE A 1 269 ? 35.435 -2.519 -42.231 1.00 51.09 269 PHE A O 1
ATOM 2106 N N . LEU A 1 270 ? 37.310 -1.338 -42.531 1.00 54.94 270 LEU A N 1
ATOM 2107 C CA . LEU A 1 270 ? 38.101 -2.099 -41.569 1.00 54.94 270 LEU A CA 1
ATOM 2108 C C . LEU A 1 270 ? 37.725 -1.793 -40.114 1.00 54.94 270 LEU A C 1
ATOM 2110 O O . LEU A 1 270 ? 37.835 -2.707 -39.294 1.00 54.94 270 LEU A O 1
ATOM 2114 N N . ASP A 1 271 ? 37.215 -0.588 -39.845 1.00 54.12 271 ASP A N 1
ATOM 2115 C CA . ASP A 1 271 ? 36.826 -0.094 -38.516 1.00 54.12 271 ASP A CA 1
ATOM 2116 C C . ASP A 1 271 ? 35.417 -0.551 -38.102 1.00 54.12 271 ASP A C 1
ATOM 2118 O O . ASP A 1 271 ? 35.011 -0.390 -36.952 1.00 54.12 271 ASP A O 1
ATOM 2122 N N . VAL A 1 272 ? 34.672 -1.160 -39.029 1.00 55.22 272 VAL A N 1
ATOM 2123 C CA . VAL A 1 272 ? 33.383 -1.798 -38.752 1.00 55.22 272 VAL A CA 1
ATOM 2124 C C . VAL A 1 272 ? 33.614 -3.032 -37.861 1.00 55.22 272 VAL A C 1
ATOM 2126 O O . VAL A 1 272 ? 34.501 -3.841 -38.164 1.00 55.22 272 VAL A O 1
ATOM 2129 N N . PRO A 1 273 ? 32.849 -3.231 -36.771 1.00 53.88 273 PRO A N 1
ATOM 2130 C CA . PRO A 1 273 ? 32.938 -4.437 -35.953 1.00 53.88 273 PRO A CA 1
ATOM 2131 C C . PRO A 1 273 ? 32.722 -5.706 -36.788 1.00 53.88 273 PRO A C 1
ATOM 2133 O O . PRO A 1 273 ? 31.908 -5.736 -37.705 1.00 53.88 273 PRO A O 1
ATOM 2136 N N . GLY A 1 274 ? 33.448 -6.787 -36.484 1.00 55.75 274 GLY A N 1
ATOM 2137 C CA . GLY A 1 274 ? 33.459 -8.000 -37.318 1.00 55.75 274 GLY A CA 1
ATOM 2138 C C . GLY A 1 274 ? 32.090 -8.656 -37.540 1.00 55.75 274 GLY A C 1
ATOM 2139 O O . GLY A 1 274 ? 31.898 -9.304 -38.564 1.00 55.75 274 GLY A O 1
ATOM 2140 N N . TYR A 1 275 ? 31.138 -8.454 -36.624 1.00 56.28 275 TYR A N 1
ATOM 2141 C CA . TYR A 1 275 ? 29.766 -8.938 -36.769 1.00 56.28 275 TYR A CA 1
ATOM 2142 C C . TYR A 1 275 ? 28.932 -8.118 -37.762 1.00 56.28 275 TYR A C 1
ATOM 2144 O O . TYR A 1 275 ? 27.951 -8.639 -38.250 1.00 56.28 275 TYR A O 1
ATOM 2152 N N . ASP A 1 276 ? 29.316 -6.897 -38.135 1.00 51.62 276 ASP A N 1
ATOM 2153 C CA . ASP A 1 276 ? 28.605 -6.100 -39.150 1.00 51.62 276 ASP A CA 1
ATOM 2154 C C . ASP A 1 276 ? 29.208 -6.273 -40.558 1.00 51.62 276 ASP A C 1
ATOM 2156 O O . ASP A 1 276 ? 28.679 -5.774 -41.553 1.00 51.62 276 ASP A O 1
ATOM 2160 N N . LYS A 1 277 ? 30.287 -7.060 -40.690 1.00 57.38 277 LYS A N 1
ATOM 2161 C CA . LYS A 1 277 ? 30.953 -7.379 -41.970 1.00 57.38 277 LYS A CA 1
ATOM 2162 C C . LYS A 1 277 ? 30.239 -8.478 -42.771 1.00 57.38 277 LYS A C 1
ATOM 2164 O O . LYS A 1 277 ? 30.881 -9.225 -43.507 1.00 57.38 277 LYS A O 1
ATOM 2169 N N . PHE A 1 278 ? 28.914 -8.583 -42.667 1.00 51.97 278 PHE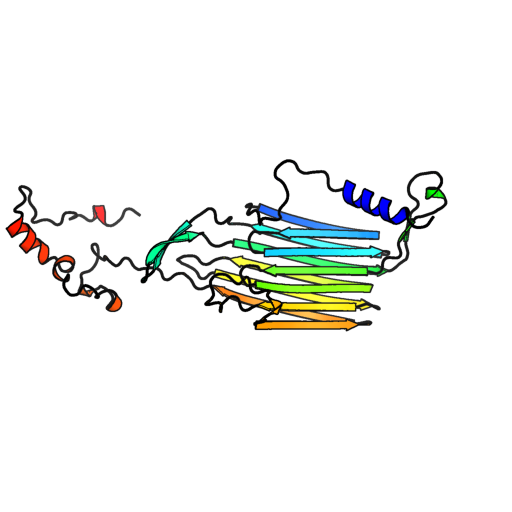 A N 1
ATOM 2170 C CA . PHE A 1 278 ? 28.124 -9.553 -43.439 1.00 51.97 278 PHE A CA 1
ATOM 2171 C C . PHE A 1 278 ? 28.098 -9.250 -44.948 1.00 51.97 278 PHE A C 1
ATOM 2173 O O . PHE A 1 278 ? 27.850 -10.148 -45.748 1.00 51.97 278 PHE A O 1
ATOM 2180 N N . TYR A 1 279 ? 28.426 -8.016 -45.345 1.00 52.06 279 TYR A N 1
ATOM 2181 C CA . TYR A 1 279 ? 28.487 -7.558 -46.738 1.00 52.06 279 TYR A CA 1
ATOM 2182 C C . TYR A 1 279 ? 29.933 -7.413 -47.236 1.00 52.06 279 TYR A C 1
ATOM 2184 O O . TYR A 1 279 ? 30.315 -6.381 -47.789 1.00 52.06 279 TYR A O 1
ATOM 2192 N N . GLY A 1 280 ? 30.772 -8.430 -47.007 1.00 49.47 280 GLY A N 1
ATOM 2193 C CA . GLY A 1 280 ? 32.180 -8.430 -47.435 1.00 49.47 280 GLY A CA 1
ATOM 2194 C C . GLY A 1 280 ? 32.386 -8.202 -48.940 1.00 49.47 280 GLY A C 1
ATOM 2195 O O . GLY A 1 280 ? 33.422 -7.686 -49.352 1.00 49.47 280 GLY A O 1
ATOM 2196 N N . ASP A 1 281 ? 31.375 -8.502 -49.759 1.00 53.16 281 ASP A N 1
ATOM 2197 C CA . ASP A 1 281 ? 31.323 -8.234 -51.201 1.00 53.16 281 ASP A CA 1
ATOM 2198 C C . ASP A 1 281 ? 31.117 -6.746 -51.552 1.00 53.16 281 ASP A C 1
ATOM 2200 O O . ASP A 1 281 ? 31.273 -6.349 -52.707 1.00 53.16 281 ASP A O 1
ATOM 2204 N N . LYS A 1 282 ? 30.773 -5.909 -50.567 1.00 51.28 282 LYS A N 1
ATOM 2205 C CA . LYS A 1 282 ? 30.553 -4.462 -50.706 1.00 51.28 282 LYS A CA 1
ATOM 2206 C C . LYS A 1 282 ? 31.717 -3.619 -50.196 1.00 51.28 282 LYS A C 1
ATOM 2208 O O . LYS A 1 282 ? 31.570 -2.400 -50.157 1.00 51.28 282 LYS A O 1
ATOM 2213 N N . ALA A 1 283 ? 32.862 -4.228 -49.863 1.00 52.09 283 ALA A N 1
ATOM 2214 C CA . ALA A 1 283 ? 34.069 -3.533 -49.394 1.00 52.09 283 ALA A CA 1
ATOM 2215 C C . ALA A 1 283 ? 34.386 -2.276 -50.225 1.00 52.09 283 ALA A C 1
ATOM 2217 O O . ALA A 1 283 ? 34.624 -1.216 -49.651 1.00 52.09 283 ALA A O 1
ATOM 2218 N N . GLY A 1 284 ? 34.211 -2.363 -51.552 1.00 50.94 284 GLY A N 1
ATOM 2219 C CA . GLY A 1 284 ? 34.443 -1.268 -52.494 1.00 50.94 284 GLY A CA 1
ATOM 2220 C C . GLY A 1 284 ? 33.658 0.027 -52.231 1.00 50.94 284 GLY A C 1
ATOM 2221 O O . GLY A 1 284 ? 34.101 1.127 -52.563 1.00 50.94 284 GLY A O 1
ATOM 2222 N N . ILE A 1 285 ? 32.469 -0.083 -51.632 1.00 53.25 285 ILE A N 1
ATOM 2223 C CA . ILE A 1 285 ? 31.609 1.060 -51.292 1.00 53.25 285 ILE A CA 1
ATOM 2224 C C . ILE A 1 285 ? 32.150 1.784 -50.052 1.00 53.25 285 ILE A C 1
ATOM 2226 O O . ILE A 1 285 ? 32.091 3.010 -49.978 1.00 53.25 285 ILE A O 1
ATOM 2230 N N . PHE A 1 286 ? 32.711 1.033 -49.103 1.00 50.22 286 PHE A N 1
ATOM 2231 C CA . PHE A 1 286 ? 33.139 1.519 -47.788 1.00 50.22 286 PHE A CA 1
ATOM 2232 C C . PHE A 1 286 ? 34.644 1.824 -47.701 1.00 50.22 286 PHE A C 1
ATOM 2234 O O . PHE A 1 286 ? 35.078 2.490 -46.765 1.00 50.22 286 PHE A O 1
ATOM 2241 N N . ASP A 1 287 ? 35.446 1.360 -48.661 1.00 51.16 287 ASP A N 1
ATOM 2242 C CA . ASP A 1 287 ? 36.869 1.700 -48.821 1.00 51.16 287 ASP A CA 1
ATOM 2243 C C . ASP A 1 287 ? 37.110 2.787 -49.893 1.00 51.16 287 ASP A C 1
ATOM 2245 O O . ASP A 1 287 ? 38.251 3.107 -50.225 1.00 51.16 287 ASP A O 1
ATOM 2249 N N . CYS A 1 288 ? 36.029 3.376 -50.422 1.00 50.50 288 CYS A N 1
ATOM 2250 C CA . CYS A 1 288 ? 36.019 4.383 -51.488 1.00 50.50 288 CYS A CA 1
ATOM 2251 C C . CYS A 1 288 ? 36.572 3.927 -52.854 1.00 50.50 288 CYS A C 1
ATOM 2253 O O . CYS A 1 288 ? 36.634 4.751 -53.771 1.00 50.50 288 CYS A O 1
ATOM 2255 N N . THR A 1 289 ? 36.907 2.650 -53.064 1.00 54.09 289 THR A N 1
ATOM 2256 C CA . THR A 1 289 ? 37.422 2.163 -54.359 1.00 54.09 289 THR A CA 1
ATOM 2257 C C . THR A 1 289 ? 36.341 2.122 -55.449 1.00 54.09 289 THR A C 1
ATOM 2259 O O . THR A 1 289 ? 36.635 2.373 -56.620 1.00 54.09 289 THR A O 1
ATOM 2262 N N . CYS A 1 290 ? 35.059 1.956 -55.087 1.00 53.97 290 CYS A N 1
ATOM 2263 C CA . CYS A 1 290 ? 33.924 2.073 -56.014 1.00 53.97 290 CYS A CA 1
ATOM 2264 C C . CYS A 1 290 ? 33.779 3.476 -56.612 1.00 53.97 290 CYS A C 1
ATOM 2266 O O . CYS A 1 290 ? 33.170 3.619 -57.674 1.00 53.97 290 CYS A O 1
ATOM 2268 N N . ARG A 1 291 ? 34.320 4.519 -55.968 1.00 57.03 291 ARG A N 1
ATOM 2269 C CA . ARG A 1 291 ? 34.228 5.894 -56.471 1.00 57.03 291 ARG A CA 1
ATOM 2270 C C . ARG A 1 291 ? 34.969 6.040 -57.792 1.00 57.03 291 ARG A C 1
ATOM 2272 O O . ARG A 1 291 ? 34.414 6.588 -58.736 1.00 57.03 291 ARG A O 1
ATOM 2279 N N . GLU A 1 292 ? 36.182 5.510 -57.902 1.00 58.72 292 GLU A N 1
ATOM 2280 C CA . GLU A 1 292 ? 36.951 5.583 -59.149 1.00 58.72 292 GLU A CA 1
ATOM 2281 C C . GLU A 1 292 ? 36.285 4.794 -60.281 1.00 58.72 292 GLU A C 1
ATOM 2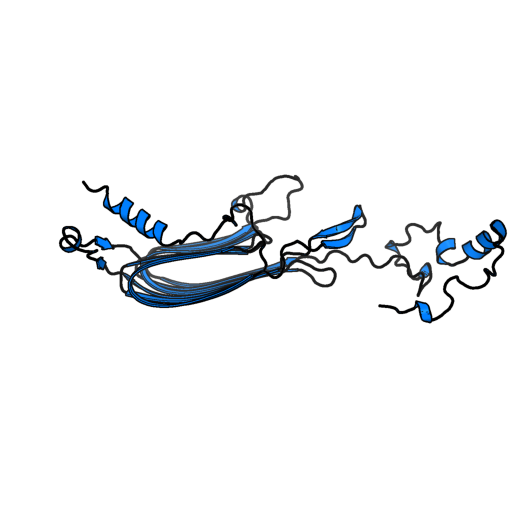283 O O . GLU A 1 292 ? 36.270 5.241 -61.430 1.00 58.72 292 GLU A O 1
ATOM 2288 N N . THR A 1 293 ? 35.679 3.647 -59.964 1.00 60.03 293 THR A N 1
ATOM 2289 C CA . THR A 1 293 ? 34.925 2.840 -60.932 1.00 60.03 293 THR A CA 1
ATOM 2290 C C . THR A 1 293 ? 33.650 3.553 -61.392 1.00 60.03 293 THR A C 1
ATOM 2292 O O . THR A 1 293 ? 33.378 3.615 -62.591 1.00 60.03 293 THR A O 1
ATOM 2295 N N . ALA A 1 294 ? 32.895 4.151 -60.465 1.00 55.66 294 ALA A N 1
ATOM 2296 C CA . ALA A 1 294 ? 31.682 4.906 -60.768 1.00 55.66 294 ALA A CA 1
ATOM 2297 C C . ALA A 1 294 ? 31.981 6.176 -61.582 1.00 55.66 294 ALA A C 1
ATOM 2299 O O . ALA A 1 294 ? 31.255 6.482 -62.525 1.00 55.66 294 ALA A O 1
ATOM 2300 N N . LEU A 1 295 ? 33.077 6.881 -61.283 1.00 59.50 295 LEU A N 1
ATOM 2301 C CA . LEU A 1 295 ? 33.503 8.060 -62.042 1.00 59.50 295 LEU A CA 1
ATOM 2302 C C . LEU A 1 295 ? 33.917 7.725 -63.476 1.00 59.50 295 LEU A C 1
ATOM 2304 O O . LEU A 1 295 ? 33.621 8.504 -64.379 1.00 59.50 295 LEU A O 1
ATOM 2308 N N . LYS A 1 296 ? 34.535 6.560 -63.700 1.00 63.44 296 LYS A N 1
ATOM 2309 C CA . LYS A 1 296 ? 34.860 6.077 -65.051 1.00 63.44 296 LYS A CA 1
ATOM 2310 C C . LYS A 1 296 ? 33.616 5.715 -65.867 1.00 63.44 296 LYS A C 1
ATOM 2312 O O . LYS A 1 296 ? 33.623 5.920 -67.075 1.00 63.44 296 LYS A O 1
ATOM 2317 N N . GLY A 1 297 ? 32.574 5.176 -65.229 1.00 60.38 297 GLY A N 1
ATOM 2318 C CA . GLY A 1 297 ? 31.349 4.743 -65.912 1.00 60.38 297 GLY A CA 1
ATOM 2319 C C . GLY A 1 297 ? 30.301 5.843 -66.120 1.00 60.38 297 GLY A C 1
ATOM 2320 O O . GLY A 1 297 ? 29.669 5.889 -67.169 1.00 60.38 297 GLY A O 1
ATOM 2321 N N . TYR A 1 298 ? 30.107 6.721 -65.132 1.00 61.84 298 TYR A N 1
ATOM 2322 C CA . TYR A 1 298 ? 29.060 7.754 -65.139 1.00 61.84 298 TYR A CA 1
ATOM 2323 C C . TYR A 1 298 ? 29.550 9.115 -65.662 1.00 61.84 298 TYR A C 1
ATOM 2325 O O . TYR A 1 298 ? 28.734 9.902 -66.130 1.00 61.84 298 TYR A O 1
ATOM 2333 N N . ALA A 1 299 ? 30.863 9.389 -65.583 1.00 59.81 299 ALA A N 1
ATOM 2334 C CA . ALA A 1 299 ? 31.525 10.607 -66.074 1.00 59.81 299 ALA A CA 1
ATOM 2335 C C . ALA A 1 299 ? 30.714 11.910 -65.847 1.00 59.81 299 ALA A C 1
ATOM 2337 O O . ALA A 1 299 ? 30.343 12.590 -66.807 1.00 59.81 299 ALA A O 1
ATOM 2338 N N . PRO A 1 300 ? 30.397 12.267 -64.587 1.00 60.44 300 PRO A N 1
ATOM 2339 C CA . PRO A 1 300 ? 29.571 13.434 -64.298 1.00 60.44 300 PRO A CA 1
ATOM 2340 C C . PRO A 1 300 ? 30.243 14.738 -64.761 1.00 60.44 300 PRO A C 1
ATOM 2342 O O . PRO A 1 300 ? 31.452 14.906 -64.634 1.00 60.44 300 PRO A O 1
ATOM 2345 N N . ALA A 1 301 ? 29.442 15.698 -65.236 1.00 56.75 301 ALA A N 1
ATOM 2346 C CA . ALA A 1 301 ? 29.923 16.988 -65.752 1.00 56.75 301 ALA A CA 1
ATOM 2347 C C . ALA A 1 301 ? 30.488 17.948 -64.678 1.00 56.75 301 ALA A C 1
ATOM 2349 O O . ALA A 1 301 ? 31.008 19.012 -65.009 1.00 56.75 301 ALA A O 1
ATOM 2350 N N . TRP A 1 302 ? 30.375 17.603 -63.393 1.00 61.22 302 TRP A N 1
ATOM 2351 C CA . TRP A 1 302 ? 30.906 18.378 -62.270 1.00 61.22 302 TRP A CA 1
ATOM 2352 C C . TRP A 1 302 ? 32.192 17.746 -61.720 1.00 61.22 302 TRP A C 1
ATOM 2354 O O . TRP A 1 302 ? 32.427 16.548 -61.868 1.00 61.22 302 TRP A O 1
ATOM 2364 N N . ASN A 1 303 ? 33.045 18.554 -61.078 1.00 57.09 303 ASN A N 1
ATOM 2365 C CA . ASN A 1 303 ? 34.343 18.098 -60.581 1.00 57.09 303 ASN A CA 1
ATOM 2366 C C . ASN A 1 303 ? 34.187 17.122 -59.402 1.00 57.09 303 ASN A C 1
ATOM 2368 O O . ASN A 1 303 ? 34.135 17.518 -58.239 1.00 57.09 303 ASN A O 1
ATOM 2372 N N . ALA A 1 304 ? 34.154 15.833 -59.719 1.00 55.47 304 ALA A N 1
ATOM 2373 C CA . ALA A 1 304 ? 33.928 14.768 -58.757 1.00 55.47 304 ALA A CA 1
ATOM 2374 C C . ALA A 1 304 ? 35.212 14.230 -58.099 1.00 55.47 304 ALA A C 1
ATOM 2376 O O . ALA A 1 304 ? 35.190 13.180 -57.454 1.00 55.47 304 ALA A O 1
ATOM 2377 N N . THR A 1 305 ? 36.334 14.956 -58.216 1.00 53.09 305 THR A N 1
ATOM 2378 C CA . THR A 1 305 ? 37.593 14.634 -57.512 1.00 53.09 305 THR A CA 1
ATOM 2379 C C . THR A 1 305 ? 37.550 14.978 -56.020 1.00 53.09 305 THR A C 1
ATOM 2381 O O . THR A 1 305 ? 38.281 14.378 -55.235 1.00 53.09 305 THR A O 1
ATOM 2384 N N . ARG A 1 306 ? 36.622 15.832 -55.564 1.00 51.69 306 ARG A N 1
ATOM 2385 C CA . ARG A 1 306 ? 36.395 16.105 -54.130 1.00 51.69 306 ARG A CA 1
ATOM 2386 C C . ARG A 1 306 ? 35.230 15.282 -53.584 1.00 51.69 306 ARG A C 1
ATOM 2388 O O . ARG A 1 306 ? 34.233 15.097 -54.277 1.00 51.69 306 ARG A O 1
ATOM 2395 N N . ALA A 1 307 ? 35.385 14.747 -52.369 1.00 50.78 307 ALA A N 1
ATOM 2396 C CA . ALA A 1 307 ? 34.275 14.116 -51.658 1.00 50.78 307 ALA A CA 1
ATOM 2397 C C . ALA A 1 307 ? 33.112 15.116 -51.579 1.00 50.78 307 ALA A C 1
ATOM 2399 O O . ALA A 1 307 ? 33.352 16.313 -51.425 1.00 50.78 307 ALA A O 1
ATOM 2400 N N . GLN A 1 308 ? 31.872 14.639 -51.701 1.00 45.69 308 GLN A N 1
ATOM 2401 C CA . GLN A 1 308 ? 30.679 15.496 -51.744 1.00 45.69 308 GLN A CA 1
ATOM 2402 C C . GLN A 1 308 ? 30.498 16.329 -50.457 1.00 45.69 308 GLN A C 1
ATOM 2404 O O . GLN A 1 308 ? 29.813 17.346 -50.479 1.00 45.69 308 GLN A O 1
ATOM 2409 N N . PHE A 1 309 ? 31.205 15.965 -49.380 1.00 47.12 309 PHE A N 1
ATOM 2410 C CA . PHE A 1 309 ? 31.312 16.725 -48.135 1.00 47.12 309 PHE A CA 1
ATOM 2411 C C . PHE A 1 309 ? 32.792 16.880 -47.736 1.00 47.12 309 PHE A C 1
ATOM 2413 O O . PHE A 1 309 ? 33.324 16.045 -47.008 1.00 47.12 309 PHE A O 1
ATOM 2420 N N . PRO A 1 310 ? 33.510 17.892 -48.256 1.00 41.34 310 PRO A N 1
ATOM 2421 C CA . PRO A 1 310 ? 34.957 17.999 -48.084 1.00 41.34 310 PRO A CA 1
ATOM 2422 C C . PRO A 1 310 ? 35.390 18.948 -46.953 1.00 41.34 310 PRO A C 1
ATOM 2424 O O . PRO A 1 310 ? 36.583 19.215 -46.833 1.00 41.34 310 PRO A O 1
ATOM 2427 N N . THR A 1 311 ? 34.471 19.495 -46.153 1.00 44.88 311 THR A N 1
ATOM 2428 C CA . THR A 1 311 ? 34.796 20.509 -45.135 1.00 44.88 311 THR A CA 1
ATOM 2429 C C . THR A 1 311 ? 34.315 20.130 -43.736 1.00 44.88 311 THR A C 1
ATOM 2431 O O . THR A 1 311 ? 33.236 19.565 -43.558 1.00 44.88 311 THR A O 1
ATOM 2434 N N . ASP A 1 312 ? 35.113 20.517 -42.734 1.00 46.06 312 ASP A N 1
ATOM 2435 C CA . ASP A 1 312 ? 34.836 20.434 -41.287 1.00 46.06 312 ASP A CA 1
ATOM 2436 C C . ASP A 1 312 ? 33.475 21.033 -40.885 1.00 46.06 312 ASP A C 1
ATOM 2438 O O . ASP A 1 312 ? 32.933 20.699 -39.835 1.00 46.06 312 ASP A O 1
ATOM 2442 N N . GLU A 1 313 ? 32.891 21.864 -41.750 1.00 41.69 313 GLU A N 1
ATOM 2443 C CA . GLU A 1 313 ? 31.569 22.483 -41.616 1.00 41.69 313 GLU A CA 1
ATOM 2444 C C . GLU A 1 313 ? 30.419 21.470 -41.475 1.00 41.69 313 GLU A C 1
ATOM 2446 O O . GLU A 1 313 ? 29.417 21.761 -40.827 1.00 41.69 313 GLU A O 1
ATOM 2451 N N . TYR A 1 314 ? 30.572 20.264 -42.035 1.00 43.09 314 TYR A N 1
ATOM 2452 C CA . TYR A 1 314 ? 29.563 19.200 -41.965 1.00 43.09 314 TYR A CA 1
ATOM 2453 C C . TYR A 1 314 ? 29.804 18.204 -40.823 1.00 43.09 314 TYR A C 1
ATOM 2455 O O . TYR A 1 314 ? 29.006 17.288 -40.636 1.00 43.09 314 TYR A O 1
ATOM 2463 N N . ARG A 1 315 ? 30.891 18.359 -40.051 1.00 40.81 315 ARG A N 1
ATOM 2464 C CA . ARG A 1 315 ? 31.280 17.390 -39.013 1.00 40.81 315 ARG A CA 1
ATOM 2465 C C . ARG A 1 315 ? 30.461 17.527 -37.726 1.00 40.81 315 ARG A C 1
ATOM 2467 O O . ARG A 1 315 ? 30.351 16.550 -36.997 1.00 40.81 315 ARG A O 1
ATOM 2474 N N . LEU A 1 316 ? 29.871 18.691 -37.441 1.00 40.09 316 LEU A N 1
ATOM 2475 C CA . LEU A 1 316 ? 29.071 18.918 -36.231 1.00 40.09 316 LEU A CA 1
ATOM 2476 C C . LEU A 1 316 ? 27.995 19.994 -36.451 1.00 40.09 316 LEU A C 1
ATOM 2478 O O . LEU A 1 316 ? 28.259 21.188 -36.335 1.00 40.09 316 LEU A O 1
ATOM 2482 N N . LYS A 1 317 ? 26.754 19.558 -36.664 1.00 29.89 317 LYS A N 1
ATOM 2483 C CA . LYS A 1 317 ? 25.574 20.227 -36.099 1.00 29.89 317 LYS A CA 1
ATOM 2484 C C . LYS A 1 317 ? 24.743 19.166 -35.384 1.00 29.89 317 LYS A C 1
ATOM 2486 O O . LYS A 1 317 ? 23.878 18.541 -35.990 1.00 29.89 317 LYS A O 1
ATOM 2491 N N . ALA A 1 318 ? 25.126 18.922 -34.132 1.00 38.28 318 ALA A N 1
ATOM 2492 C CA . ALA A 1 318 ? 24.210 18.441 -33.104 1.00 38.28 318 ALA A CA 1
ATOM 2493 C C . ALA A 1 318 ? 23.184 19.538 -32.782 1.00 38.28 318 ALA A C 1
ATOM 2495 O O . ALA A 1 318 ? 23.541 20.730 -32.955 1.00 38.28 318 ALA A O 1
#

Radius of gyration: 30.92 Å; chains: 1; bounding box: 76×43×88 Å

Secondary structure (DSSP, 8-state):
-TTSHHHHHHHHHHHTS----SS---SS-----EEEEEEEEEEEEEEEEEEEEEE-SSEEEEEEEEEEEEEEEEEEEEEEE---S--EEEEEETTTEEEEEEPPPEEEEEEEEEEEEEE--EEE--SSTHHHHSPEEE---EEEEEEEEETTTTEEEEEEEEEESEEEEEEEEEEEEE---SSS-EEEEEEEEEEEEEEEEEEEEEEEEE--S---STT----GGGSEEEEEEEEEEEEEEEEEEEEEEEEEPPPPPPP-S--TTT--GGGS-GGGGGGGGGHHHHSSHHHHHHHHHH--SS-TTS-SS-SGGGS---

pLDDT: mean 71.53, std 20.69, range [29.89, 98.06]

Sequence (318 aa):
MQRMGAAFLLLVLAAGICLAGTWDFNPDKYALKHKHSYEADVEGEGYVMVYQKVDTNNLSLDEYMHGSGTINEADLLTSEQKSTHIGTYWYFSDTKGWKEQPTGANSVVSFTRQNDMAYSQEGFSYGTGWYSSHPVVYNSLIKDRTVARSYQEAAMMMHQLEYARGFTGDISVDMNCTGPTEKAAGKGLITMKIEDDVTEGTVHVGELLSNTLYSTRKNMKQQGWKNPLIEVDANYVGSFRIKKTMSLEISKYNPPSAADWLPCCSGGFLDVPGYDKFYGDKAGIFDCTCRETALKGYAPAWNATRAQFPTDEYRLKA